Protein AF-A0AAD3DSD0-F1 (afdb_monomer_lite)

Radius of gyration: 30.16 Å; chains: 1; bounding box: 115×37×69 Å

Sequence (213 aa):
QGQSLYSQSGAYWLDMQGNGNLVMYQTRTGIAIWGLEKYGAFPPAVAGPYNMTMKYDGNFAVMGTSSEVIWVTKLAYLTPGPYKAIVTKDGNLNLVAGNGIAYWSSACTVFPGYTFMPFTDQLQSDLGQKPNLDSALSACNADCRCKAFNSGGWIKTAIDYFVGYYLNTLCNGLYVRDNTPSCPPPPSPMPRPPRPPRPPPGASSRANSSTAT

InterPro domains:
  IPR001480 Bulb-type lectin domain [PS50927] (1-108)
  IPR036426 Bulb-type lectin domain superfamily [G3DSA:2.90.10.10] (1-44)
  IPR036426 Bulb-type lectin domain superfamily [G3DSA:2.90.10.10] (45-126)
  IPR036426 Bulb-type lectin domain superfamily [SSF51110] (2-106)

Secondary structure (DSSP, 8-state):
---EEE-TTSSEEEEE-TTS-EEEEETTT--EEEESGGGT---TT--S--EEEE-TTS-EEEE-TTS-EEEE---TTSS-S--EEEE-TTS-EEEE-TTS-EEEESPPP--TTEEEEETEEE-S-EEEE-SSHHHHHHHHHH-TT--EEETT-EEES--SSEEE---SSTT-EEEEESS-PPPPPPPPPPPPPPPPPPPPPPP----------

Structure (mmCIF, N/CA/C/O backbone):
data_AF-A0AAD3DSD0-F1
#
_entry.id   AF-A0AAD3DSD0-F1
#
loop_
_atom_site.group_PDB
_atom_site.id
_atom_site.type_symbol
_atom_site.label_atom_id
_atom_site.label_alt_id
_atom_site.label_comp_id
_atom_site.label_asym_id
_atom_site.label_entity_id
_atom_site.label_seq_id
_atom_site.pdbx_PDB_ins_code
_atom_site.Cartn_x
_atom_site.Cartn_y
_atom_site.Cartn_z
_atom_site.occupancy
_atom_site.B_iso_or_equiv
_atom_site.auth_seq_id
_atom_site.auth_comp_id
_atom_site.auth_asym_id
_atom_site.auth_atom_id
_atom_site.pdbx_PDB_model_num
ATOM 1 N N . GLN A 1 1 ? -9.184 -5.331 21.742 1.00 56.91 1 GLN A N 1
ATOM 2 C CA . GLN A 1 1 ? -8.774 -6.613 21.133 1.00 56.91 1 GLN A CA 1
ATOM 3 C C . GLN A 1 1 ? -10.010 -7.346 20.638 1.00 56.91 1 GLN A C 1
ATOM 5 O O . GLN A 1 1 ? -11.051 -7.208 21.272 1.00 56.91 1 GLN A O 1
ATOM 10 N N . GLY A 1 2 ? -9.924 -8.038 19.499 1.00 66.38 2 GLY A N 1
ATOM 11 C CA . GLY A 1 2 ? -11.100 -8.641 18.849 1.00 66.38 2 GLY A CA 1
ATOM 12 C C . GLY A 1 2 ? -12.018 -7.622 18.164 1.00 66.38 2 GLY A C 1
ATOM 13 O O . GLY A 1 2 ? -13.193 -7.895 17.937 1.00 66.38 2 GLY A O 1
ATOM 14 N N . GLN A 1 3 ? -11.498 -6.424 17.878 1.00 82.81 3 GLN A N 1
ATOM 15 C CA . GLN A 1 3 ? -12.166 -5.485 16.985 1.00 82.81 3 GLN A CA 1
ATOM 16 C C . GLN A 1 3 ? -11.791 -5.868 15.562 1.00 82.81 3 GLN A C 1
ATOM 18 O O . GLN A 1 3 ? -10.601 -5.931 15.247 1.00 82.81 3 GLN A O 1
ATOM 23 N N . SER A 1 4 ? -12.796 -6.053 14.715 1.00 92.00 4 SER A N 1
ATOM 24 C CA . SER A 1 4 ? -12.573 -6.295 13.298 1.00 92.00 4 SER A CA 1
ATOM 25 C C . SER A 1 4 ? -13.490 -5.416 12.456 1.00 92.00 4 SER A C 1
ATOM 27 O O . SER A 1 4 ? -14.638 -5.157 12.821 1.00 92.00 4 SER A O 1
ATOM 29 N N . LEU A 1 5 ? -12.979 -4.954 11.321 1.00 94.69 5 LEU A N 1
ATOM 30 C CA . LEU A 1 5 ? -13.749 -4.246 10.305 1.00 94.69 5 LEU A CA 1
ATOM 31 C C . LEU A 1 5 ? -13.813 -5.118 9.061 1.00 94.69 5 LEU A C 1
ATOM 33 O O . LEU A 1 5 ? -12.780 -5.528 8.543 1.00 94.69 5 LEU A O 1
ATOM 37 N N . TYR A 1 6 ? -15.013 -5.385 8.565 1.00 95.44 6 TYR A N 1
ATOM 38 C CA . TYR A 1 6 ? -15.205 -6.210 7.378 1.00 95.44 6 TYR A CA 1
ATOM 39 C C . TYR A 1 6 ? -15.420 -5.337 6.148 1.00 95.44 6 TYR A C 1
ATOM 41 O O . TYR A 1 6 ? -16.074 -4.294 6.200 1.00 95.44 6 TYR A O 1
ATOM 49 N N . SER A 1 7 ? -14.881 -5.792 5.021 1.00 95.38 7 SER A N 1
ATOM 50 C CA . SER A 1 7 ? -15.266 -5.268 3.713 1.00 95.38 7 SER A CA 1
ATOM 51 C C . SER A 1 7 ? -16.757 -5.488 3.463 1.00 95.38 7 SER A C 1
ATOM 53 O O . SER A 1 7 ? -17.337 -6.465 3.934 1.00 95.38 7 SER A O 1
ATOM 55 N N . GLN A 1 8 ? -17.379 -4.620 2.660 1.00 90.62 8 GLN A N 1
ATOM 56 C CA . GLN A 1 8 ? -18.789 -4.785 2.272 1.00 90.62 8 GLN A CA 1
ATOM 57 C C . GLN A 1 8 ? -19.061 -6.127 1.578 1.00 90.62 8 GLN A C 1
ATOM 59 O O . GLN A 1 8 ? -20.140 -6.690 1.726 1.00 90.62 8 GLN A O 1
ATOM 64 N N . SER A 1 9 ? -18.083 -6.648 0.831 1.00 91.19 9 SER A N 1
ATOM 65 C CA . SER A 1 9 ? -18.172 -7.957 0.179 1.00 91.19 9 SER A CA 1
ATOM 66 C C . SER A 1 9 ? -17.969 -9.133 1.139 1.00 91.19 9 SER A C 1
ATOM 68 O O . SER A 1 9 ? -18.153 -10.278 0.736 1.00 91.19 9 SER A O 1
ATOM 70 N N . GLY A 1 10 ? -17.515 -8.881 2.372 1.00 93.38 10 GLY A N 1
ATOM 71 C CA . GLY A 1 10 ? -17.081 -9.907 3.319 1.00 93.38 10 GLY A CA 1
ATOM 72 C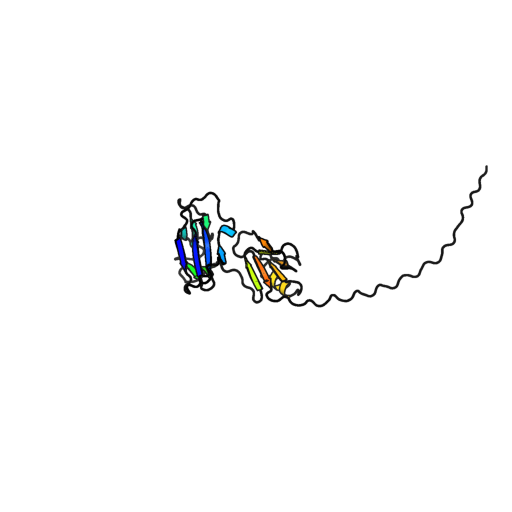 C . GLY A 1 10 ? -15.804 -10.646 2.902 1.00 93.38 10 GLY A C 1
ATOM 73 O O . GLY A 1 10 ? -15.372 -11.549 3.612 1.00 93.38 10 GLY A O 1
ATOM 74 N N . ALA A 1 11 ? -15.178 -10.284 1.776 1.00 92.50 11 ALA A N 1
ATOM 75 C CA . ALA A 1 11 ? -14.009 -10.973 1.222 1.00 92.50 11 ALA A CA 1
ATOM 76 C C . ALA A 1 11 ? -12.700 -10.661 1.963 1.00 92.50 11 ALA A C 1
ATOM 78 O O . ALA A 1 11 ? -11.727 -11.401 1.821 1.00 92.50 11 ALA A O 1
ATOM 79 N N . TYR A 1 12 ? -12.698 -9.583 2.746 1.00 95.12 12 TYR A N 1
ATOM 80 C CA . TYR A 1 12 ? -11.579 -9.127 3.562 1.00 95.12 12 TYR A CA 1
ATOM 81 C C . TYR A 1 12 ? -12.055 -8.635 4.922 1.00 95.12 12 TYR A C 1
ATOM 83 O O . TYR A 1 12 ? -13.157 -8.076 5.024 1.00 95.12 12 TYR A O 1
ATOM 91 N N . TRP A 1 13 ? -11.194 -8.767 5.928 1.00 95.31 13 TRP A N 1
ATOM 92 C CA . TRP A 1 13 ? -11.374 -8.124 7.223 1.00 95.31 13 TRP A CA 1
ATOM 93 C C . TRP A 1 13 ? -10.052 -7.566 7.753 1.00 95.31 13 TRP A C 1
ATOM 95 O O . TRP A 1 13 ? -8.986 -8.145 7.552 1.00 95.31 13 TRP A O 1
ATOM 105 N N . LEU A 1 14 ? -10.140 -6.433 8.438 1.00 94.50 14 LEU A N 1
ATOM 106 C CA . LEU A 1 14 ? -9.058 -5.832 9.201 1.00 94.50 14 LEU A CA 1
ATOM 107 C C . LEU A 1 14 ? -9.230 -6.228 10.663 1.00 94.50 14 LEU A C 1
ATOM 109 O O . LEU A 1 14 ? -10.317 -6.042 11.200 1.00 94.50 14 LEU A O 1
ATOM 113 N N . ASP A 1 15 ? -8.187 -6.741 11.303 1.00 93.25 15 ASP A N 1
ATOM 114 C CA . ASP A 1 15 ? -8.220 -7.233 12.676 1.00 93.25 15 ASP A CA 1
ATOM 115 C C . ASP A 1 15 ? -7.185 -6.549 13.565 1.00 93.25 15 ASP A C 1
ATOM 117 O O . ASP A 1 15 ? -6.020 -6.404 13.192 1.00 93.25 15 ASP A O 1
ATOM 121 N N . MET A 1 16 ? -7.624 -6.153 14.760 1.00 91.25 16 MET A N 1
ATOM 122 C CA . MET A 1 16 ? -6.753 -5.685 15.832 1.00 91.25 16 MET A CA 1
ATOM 123 C C . MET A 1 16 ? -6.353 -6.876 16.709 1.00 91.25 16 MET A C 1
ATOM 125 O O . MET A 1 16 ? -7.064 -7.222 17.665 1.00 91.25 16 MET A O 1
ATOM 129 N N . GLN A 1 17 ? -5.205 -7.475 16.392 1.00 87.69 17 GLN A N 1
ATOM 130 C CA . GLN A 1 17 ? -4.712 -8.675 17.056 1.00 87.69 17 GLN A CA 1
ATOM 131 C C . GLN A 1 17 ? -4.330 -8.428 18.519 1.00 87.69 17 GLN A C 1
ATOM 133 O O . GLN A 1 17 ? -4.017 -7.314 18.947 1.00 87.69 17 GLN A O 1
ATOM 138 N N . GLY A 1 18 ? -4.318 -9.509 19.304 1.00 82.75 18 GLY A N 1
ATOM 139 C CA . GLY A 1 18 ? -3.986 -9.475 20.731 1.00 82.75 18 GLY A CA 1
ATOM 140 C C . GLY A 1 18 ? -2.538 -9.084 21.042 1.00 82.75 18 GLY A C 1
ATOM 141 O O . GLY A 1 18 ? -2.271 -8.628 22.147 1.00 82.75 18 GLY A O 1
ATOM 142 N N . ASN A 1 19 ? -1.622 -9.212 20.078 1.00 79.06 19 ASN A N 1
ATOM 143 C CA . ASN A 1 19 ? -0.226 -8.776 20.200 1.00 79.06 19 ASN A CA 1
ATOM 144 C C . ASN A 1 19 ? -0.012 -7.306 19.785 1.00 79.06 19 ASN A C 1
ATOM 146 O O . ASN A 1 19 ? 1.102 -6.809 19.893 1.00 79.06 19 ASN A O 1
ATOM 150 N N . GLY A 1 20 ? -1.065 -6.620 19.327 1.00 80.00 20 GLY A N 1
ATOM 151 C CA . GLY A 1 20 ? -1.017 -5.226 18.893 1.00 80.00 20 GLY A CA 1
ATOM 152 C C . GLY A 1 20 ? -0.882 -5.061 17.387 1.00 80.00 20 GLY A C 1
ATOM 153 O O . GLY A 1 20 ? -1.126 -3.980 16.857 1.00 80.00 20 GLY A O 1
ATOM 154 N N . ASN A 1 21 ? -0.599 -6.121 16.646 1.00 83.31 21 ASN A N 1
ATOM 155 C CA . ASN A 1 21 ? -0.537 -6.016 15.204 1.00 83.31 21 ASN A CA 1
ATOM 156 C C . ASN A 1 21 ? -1.937 -5.742 14.616 1.00 83.31 21 ASN A C 1
ATOM 158 O O . ASN A 1 21 ? -2.915 -6.415 14.939 1.00 83.31 21 ASN A O 1
ATOM 162 N N . LEU A 1 22 ? -2.047 -4.727 13.761 1.00 87.25 22 LEU A N 1
ATOM 163 C CA . LEU A 1 22 ? -3.255 -4.465 12.983 1.00 87.25 22 LEU A CA 1
ATOM 164 C C . LEU A 1 22 ? -3.058 -5.099 11.610 1.00 87.25 22 LEU A C 1
ATOM 166 O O . LEU A 1 22 ? -2.151 -4.684 10.893 1.00 87.25 22 LEU A O 1
ATOM 170 N N . VAL A 1 23 ? -3.879 -6.083 11.248 1.00 87.69 23 VAL A N 1
ATOM 171 C CA . VAL A 1 23 ? -3.633 -6.961 10.093 1.00 87.69 23 VAL A CA 1
ATOM 172 C C . VAL A 1 23 ? -4.867 -7.049 9.202 1.00 87.69 23 VAL A C 1
ATOM 174 O O . VAL A 1 23 ? -5.980 -7.194 9.692 1.00 87.69 23 VAL A O 1
ATOM 177 N N . MET A 1 24 ? -4.678 -6.981 7.887 1.00 90.25 24 MET A N 1
ATOM 178 C CA . MET A 1 24 ? -5.706 -7.276 6.892 1.00 90.25 24 MET A CA 1
ATOM 179 C C . MET A 1 24 ? -5.591 -8.729 6.450 1.00 90.25 24 MET A C 1
ATOM 181 O O . MET A 1 24 ? -4.511 -9.189 6.071 1.00 90.25 24 MET A O 1
ATOM 185 N N . TYR A 1 25 ? -6.724 -9.409 6.406 1.00 90.06 25 TYR A N 1
ATOM 186 C CA . TYR A 1 25 ? -6.844 -10.796 5.997 1.00 90.06 25 TYR A CA 1
ATOM 187 C C . TYR A 1 25 ? -7.770 -10.948 4.801 1.00 90.06 25 TYR A C 1
ATOM 189 O O . TYR A 1 25 ? -8.773 -10.243 4.679 1.00 90.06 25 TYR A O 1
ATOM 197 N N . GLN A 1 26 ? -7.461 -11.917 3.940 1.00 89.81 26 GLN A N 1
ATOM 198 C CA . GLN A 1 26 ? -8.408 -12.421 2.953 1.00 89.81 26 GLN A CA 1
ATOM 199 C C . GLN A 1 26 ? -9.298 -13.494 3.587 1.00 89.81 26 GLN A C 1
ATOM 201 O O . GLN A 1 26 ? -8.806 -14.519 4.061 1.00 89.81 26 GLN A O 1
ATOM 206 N N . THR A 1 27 ? -10.618 -13.309 3.519 1.00 92.38 27 THR A N 1
ATOM 207 C CA . THR A 1 27 ? -11.552 -14.117 4.305 1.00 92.38 27 THR A CA 1
ATOM 208 C C . THR A 1 27 ? -11.550 -15.590 3.944 1.00 92.38 27 THR A C 1
ATOM 210 O O . THR A 1 27 ? -11.598 -16.455 4.811 1.00 92.38 27 THR A O 1
ATOM 213 N N . ARG A 1 28 ? -11.468 -15.881 2.644 1.00 89.19 28 ARG A N 1
ATOM 214 C CA . ARG A 1 28 ? -11.539 -17.250 2.124 1.00 89.19 28 ARG A CA 1
ATOM 215 C C . ARG A 1 28 ? -10.359 -18.117 2.567 1.00 89.19 28 ARG A C 1
ATOM 217 O O . ARG A 1 28 ? -10.531 -19.315 2.743 1.00 89.19 28 ARG A O 1
ATOM 224 N N . THR A 1 29 ? -9.171 -17.530 2.663 1.00 84.50 29 THR A N 1
ATOM 225 C CA . THR A 1 29 ? -7.913 -18.264 2.864 1.00 84.50 29 THR A CA 1
ATOM 226 C C . THR A 1 29 ? -7.336 -18.074 4.262 1.00 84.50 29 THR A C 1
ATOM 228 O O . THR A 1 29 ? -6.497 -18.867 4.675 1.00 84.50 29 THR A O 1
ATOM 231 N N . GLY A 1 30 ? -7.749 -17.028 4.986 1.00 85.69 30 GLY A N 1
ATOM 232 C CA . GLY A 1 30 ? -7.144 -16.637 6.260 1.00 85.69 30 GLY A CA 1
ATOM 233 C C . GLY A 1 30 ? -5.723 -16.085 6.115 1.00 85.69 30 GLY A C 1
ATOM 234 O O . GLY A 1 30 ? -5.020 -15.929 7.110 1.00 85.69 30 GLY A O 1
ATOM 235 N N . ILE A 1 31 ? -5.280 -15.791 4.889 1.00 81.44 31 ILE A N 1
ATOM 236 C CA . ILE A 1 31 ? -3.938 -15.269 4.622 1.00 81.44 31 ILE A CA 1
ATOM 237 C C . ILE A 1 31 ? -3.893 -13.778 4.964 1.00 81.44 31 ILE A C 1
ATOM 239 O O . ILE A 1 31 ? -4.746 -13.006 4.518 1.00 81.44 31 ILE A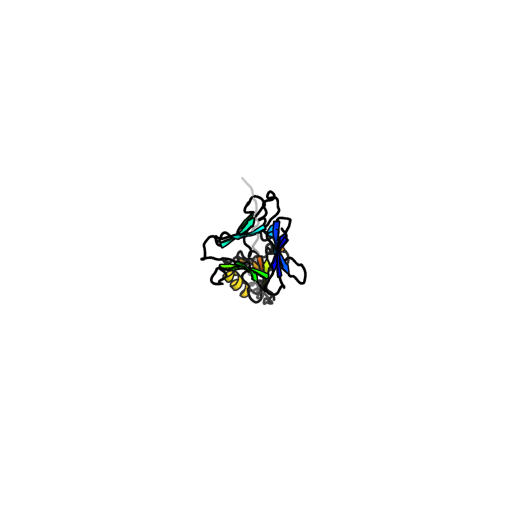 O 1
ATOM 243 N N . ALA A 1 32 ? -2.876 -13.380 5.733 1.00 82.50 32 ALA A N 1
ATOM 244 C CA . ALA A 1 32 ? -2.555 -11.979 5.981 1.00 82.50 32 ALA A CA 1
ATOM 245 C C . ALA A 1 32 ? -1.986 -11.343 4.705 1.00 82.50 32 ALA A C 1
ATOM 247 O O . ALA A 1 32 ? -0.976 -11.807 4.176 1.00 82.50 32 ALA A O 1
ATOM 248 N N . ILE A 1 33 ? -2.619 -10.274 4.226 1.00 79.06 33 ILE A N 1
ATOM 249 C CA . ILE A 1 33 ? -2.205 -9.555 3.009 1.00 79.06 33 ILE A CA 1
ATOM 250 C C . ILE A 1 33 ? -1.526 -8.216 3.319 1.00 79.06 33 ILE A C 1
ATOM 252 O O . ILE A 1 33 ? -0.845 -7.651 2.468 1.00 79.06 33 ILE A O 1
ATOM 256 N N . TRP A 1 34 ? -1.691 -7.715 4.546 1.00 79.69 34 TRP A N 1
ATOM 257 C CA . TRP A 1 34 ? -1.132 -6.451 5.024 1.00 79.69 34 TRP A CA 1
ATOM 258 C C . TRP A 1 34 ? -1.100 -6.442 6.561 1.00 79.69 34 TRP A C 1
ATOM 260 O O . TRP A 1 34 ? -2.004 -7.006 7.165 1.00 79.69 34 TRP A O 1
ATOM 270 N N . GLY A 1 35 ? -0.126 -5.803 7.224 1.00 79.62 35 GLY A N 1
ATOM 271 C CA . GLY A 1 35 ? -0.187 -5.624 8.685 1.00 79.62 35 GLY A CA 1
ATOM 272 C C . GLY A 1 35 ? 0.905 -4.743 9.298 1.00 79.62 35 GLY A C 1
ATOM 273 O O . GLY A 1 35 ? 1.954 -4.567 8.681 1.00 79.62 35 GLY A O 1
ATOM 274 N N . LEU A 1 36 ? 0.653 -4.188 10.494 1.00 74.94 36 LEU A N 1
ATOM 275 C CA . LEU A 1 36 ? 1.486 -3.158 11.134 1.00 74.94 36 LEU A CA 1
ATOM 276 C C . LEU A 1 36 ? 2.849 -3.628 11.678 1.00 74.94 36 LEU A C 1
ATOM 278 O O . LEU A 1 36 ? 3.830 -2.887 11.636 1.00 74.94 36 LEU A O 1
ATOM 282 N N . GLU A 1 37 ? 2.932 -4.845 12.204 1.00 70.50 37 GLU A N 1
ATOM 283 C CA . GLU A 1 37 ? 4.151 -5.394 12.828 1.00 70.50 37 GLU A CA 1
ATOM 284 C C . GLU A 1 37 ? 5.326 -5.465 11.845 1.00 70.50 37 GLU A C 1
ATOM 286 O O . GLU A 1 37 ? 6.477 -5.230 12.213 1.00 70.50 37 GLU A O 1
ATOM 291 N N . LYS A 1 38 ? 5.030 -5.663 10.555 1.00 54.56 38 LYS A N 1
ATOM 292 C CA . LYS A 1 38 ? 6.034 -5.680 9.485 1.00 54.56 38 LYS A CA 1
ATOM 293 C C . LYS A 1 38 ? 6.721 -4.315 9.271 1.00 54.56 38 LYS A C 1
ATOM 295 O O . LYS A 1 38 ? 7.764 -4.275 8.626 1.00 54.56 38 LYS A O 1
ATOM 300 N N . TYR A 1 39 ? 6.197 -3.217 9.834 1.00 53.03 39 TYR A N 1
ATOM 301 C CA . TYR A 1 39 ? 6.787 -1.870 9.740 1.00 53.03 39 TYR A CA 1
ATOM 302 C C . TYR A 1 39 ? 7.756 -1.515 10.874 1.00 53.03 39 TYR A C 1
ATOM 304 O O . TYR A 1 39 ? 8.185 -0.366 10.942 1.00 53.03 39 TYR A O 1
ATOM 312 N N . GLY A 1 40 ? 8.031 -2.416 11.828 1.00 52.53 40 GLY A N 1
ATOM 313 C CA . GLY A 1 40 ? 8.768 -2.037 13.046 1.00 52.53 40 GLY A CA 1
ATOM 314 C C . GLY A 1 40 ? 8.066 -0.931 13.852 1.00 52.53 40 GLY A C 1
ATOM 315 O O . GLY A 1 40 ? 8.660 -0.324 14.737 1.00 52.53 40 GLY A O 1
ATOM 316 N N . ALA A 1 41 ? 6.788 -0.670 13.547 1.00 52.88 41 ALA A N 1
ATOM 317 C CA . ALA A 1 41 ? 5.949 0.343 14.179 1.00 52.88 41 ALA A CA 1
ATOM 318 C C . ALA A 1 41 ? 5.404 -0.119 15.537 1.00 52.88 41 ALA A C 1
ATOM 320 O O . ALA A 1 41 ? 4.542 0.542 16.108 1.00 52.88 41 ALA A O 1
ATOM 321 N N . PHE A 1 42 ? 5.895 -1.254 16.036 1.00 57.56 42 PHE A N 1
ATOM 322 C CA . PHE A 1 42 ? 5.603 -1.754 17.364 1.00 57.56 42 PHE A CA 1
ATOM 323 C C . PHE A 1 42 ? 6.719 -1.343 18.319 1.00 57.56 42 PHE A C 1
ATOM 325 O O . PHE A 1 42 ? 7.813 -1.907 18.251 1.00 57.56 42 PHE A O 1
ATOM 332 N N . PRO A 1 43 ? 6.477 -0.388 19.234 1.00 52.81 43 PRO A N 1
ATOM 333 C CA . PRO A 1 43 ? 7.334 -0.238 20.390 1.00 52.81 43 PRO A CA 1
ATOM 334 C C . PRO A 1 43 ? 7.231 -1.541 21.198 1.00 52.81 43 PRO A C 1
ATOM 336 O O . PRO A 1 43 ? 6.119 -1.917 21.576 1.00 52.81 43 PRO A O 1
ATOM 339 N N . PRO A 1 44 ? 8.344 -2.220 21.519 1.00 55.41 44 PRO A N 1
ATOM 340 C CA . PRO A 1 44 ? 8.321 -3.467 22.291 1.00 55.41 44 PRO A CA 1
ATOM 341 C C . PRO A 1 44 ? 7.781 -3.309 23.729 1.00 55.41 44 PRO A C 1
ATOM 343 O O . PRO A 1 44 ? 7.712 -4.290 24.462 1.00 55.41 44 PRO A O 1
ATOM 346 N N . ALA A 1 45 ? 7.417 -2.092 24.149 1.00 59.84 45 ALA A N 1
ATOM 347 C CA . ALA A 1 45 ? 7.108 -1.740 25.532 1.00 59.84 45 ALA A CA 1
ATOM 348 C C . ALA A 1 45 ? 5.626 -1.437 25.825 1.00 59.84 45 ALA A C 1
ATOM 350 O O . ALA A 1 45 ? 5.283 -1.267 26.992 1.00 59.84 45 ALA A O 1
ATOM 351 N N . VAL A 1 46 ? 4.745 -1.345 24.821 1.00 68.44 46 VAL A N 1
ATOM 352 C CA . VAL A 1 46 ? 3.329 -1.016 25.079 1.00 68.44 46 VAL A CA 1
ATOM 353 C C . VAL A 1 46 ? 2.547 -2.300 25.313 1.00 68.44 46 VAL A C 1
ATOM 355 O O . VAL A 1 46 ? 2.484 -3.139 24.425 1.00 68.44 46 VAL A O 1
ATOM 358 N N . ALA A 1 47 ? 1.951 -2.457 26.495 1.00 71.81 47 ALA A N 1
ATOM 359 C CA . ALA A 1 47 ? 1.125 -3.614 26.826 1.00 71.81 47 ALA A CA 1
ATOM 360 C C . ALA A 1 47 ? -0.335 -3.421 26.367 1.00 71.81 47 ALA A C 1
ATOM 362 O O . ALA A 1 47 ? -0.929 -2.351 26.535 1.00 71.81 47 ALA A O 1
ATOM 363 N N . GLY A 1 48 ? -0.928 -4.483 25.812 1.00 74.69 48 GLY A N 1
ATOM 364 C CA . GLY A 1 48 ? -2.351 -4.532 25.462 1.00 74.69 48 GLY A CA 1
ATOM 365 C C . GLY A 1 48 ? -3.283 -4.581 26.688 1.00 74.69 48 GLY A C 1
ATOM 366 O O . GLY A 1 48 ? -2.805 -4.613 27.823 1.00 74.69 48 GLY A O 1
ATOM 367 N N . PRO A 1 49 ? -4.620 -4.616 26.492 1.00 81.44 49 PRO A N 1
ATOM 368 C CA . PRO A 1 49 ? -5.343 -4.731 25.223 1.00 81.44 49 PRO A CA 1
ATOM 369 C C . PRO A 1 49 ? -5.191 -3.537 24.277 1.00 81.44 49 PRO A C 1
ATOM 371 O O . PRO A 1 49 ? -5.250 -2.379 24.680 1.00 81.44 49 PRO A O 1
ATOM 374 N N . TYR A 1 50 ? -5.096 -3.851 22.988 1.00 86.94 50 TYR A N 1
ATOM 375 C CA . TYR A 1 50 ? -4.995 -2.873 21.907 1.00 86.94 50 TYR A CA 1
ATOM 376 C C . TYR A 1 50 ? -6.356 -2.589 21.275 1.00 86.94 50 TYR A C 1
ATOM 378 O O . TYR A 1 50 ? -7.228 -3.472 21.224 1.00 86.94 50 TYR A O 1
ATOM 386 N N . ASN A 1 51 ? -6.541 -1.371 20.775 1.00 88.50 51 ASN A N 1
ATOM 387 C CA . ASN A 1 51 ? -7.724 -0.983 20.013 1.00 88.50 51 ASN A CA 1
ATOM 388 C C . ASN A 1 51 ? -7.352 -0.163 18.772 1.00 88.50 51 ASN A C 1
ATOM 390 O O . ASN A 1 51 ? -6.314 0.496 18.736 1.00 88.50 51 ASN A O 1
ATOM 394 N N . MET A 1 52 ? -8.227 -0.210 17.769 1.00 90.69 52 MET A N 1
ATOM 395 C CA . MET A 1 52 ? -8.170 0.668 16.605 1.00 90.69 52 MET A CA 1
ATOM 396 C C . MET A 1 52 ? -9.287 1.710 16.703 1.00 90.69 52 MET A C 1
ATOM 398 O O . MET A 1 52 ? -10.432 1.374 17.006 1.00 90.69 52 MET A O 1
ATOM 402 N N . THR A 1 53 ? -8.964 2.976 16.449 1.00 91.62 53 THR A N 1
ATOM 403 C CA . THR A 1 53 ? -9.906 4.087 16.614 1.00 91.62 53 THR A CA 1
ATOM 404 C C . THR A 1 53 ? -9.794 5.080 15.466 1.00 91.62 53 THR A C 1
ATOM 406 O O . THR A 1 53 ? -8.716 5.595 15.168 1.00 91.62 53 THR A O 1
ATOM 409 N N . MET A 1 54 ? -10.939 5.406 14.862 1.00 93.38 54 MET A N 1
ATOM 410 C CA . MET A 1 54 ? -11.075 6.593 14.023 1.00 93.38 54 MET A CA 1
ATOM 411 C C . MET A 1 54 ? -11.351 7.801 14.920 1.00 93.38 54 MET A C 1
ATOM 413 O O . MET A 1 54 ? -12.389 7.867 15.576 1.00 93.38 54 MET A O 1
ATOM 417 N N . LYS A 1 55 ? -10.408 8.738 14.987 1.00 92.62 55 LYS A N 1
ATOM 418 C CA . LYS A 1 55 ? -10.471 9.906 15.869 1.00 92.62 55 LYS A CA 1
ATOM 419 C C . LYS A 1 55 ? -11.269 11.053 15.238 1.00 92.62 55 LYS A C 1
ATOM 421 O O . LYS A 1 55 ? -11.385 11.167 14.017 1.00 92.62 55 LYS A O 1
ATOM 426 N N . TYR A 1 56 ? -11.767 11.953 16.090 1.00 92.31 56 TYR A N 1
ATOM 427 C CA . TYR A 1 56 ? -12.524 13.153 15.695 1.00 92.31 56 TYR A CA 1
ATOM 428 C C . TYR A 1 56 ? -11.699 14.181 14.906 1.00 92.31 56 TYR A C 1
ATOM 430 O O . TYR A 1 56 ? -12.264 15.106 14.334 1.00 92.31 56 TYR A O 1
ATOM 438 N N . ASP A 1 57 ? -10.374 14.054 14.914 1.00 91.50 57 ASP A N 1
ATOM 439 C CA . ASP A 1 57 ? -9.443 14.919 14.194 1.00 91.50 57 ASP A CA 1
ATOM 440 C C . ASP A 1 57 ? -9.120 14.374 12.792 1.00 91.50 57 ASP A C 1
ATOM 442 O O . ASP A 1 57 ? -8.332 14.978 12.077 1.00 91.50 57 ASP A O 1
ATOM 446 N N . GLY A 1 58 ? -9.702 13.242 12.379 1.00 90.69 58 GLY A N 1
ATOM 447 C CA . GLY A 1 58 ? -9.434 12.626 11.076 1.00 90.69 58 GLY A CA 1
ATOM 448 C C . GLY A 1 58 ? -8.213 11.705 11.058 1.00 90.69 58 GLY A C 1
ATOM 449 O O . GLY A 1 58 ? -7.878 11.151 10.009 1.00 90.69 58 GLY A O 1
ATOM 450 N N . ASN A 1 59 ? -7.566 11.477 12.202 1.00 91.50 59 ASN A N 1
ATOM 451 C CA . ASN A 1 59 ? -6.562 10.431 12.330 1.00 91.50 59 ASN A CA 1
ATOM 452 C C . ASN A 1 59 ? -7.201 9.062 12.565 1.00 91.50 59 ASN A C 1
ATOM 454 O O . ASN A 1 59 ? -8.154 8.926 13.329 1.00 91.50 59 ASN A O 1
ATOM 458 N N . PHE A 1 60 ? -6.600 8.026 11.990 1.00 92.31 60 PHE A N 1
ATOM 459 C CA . PHE A 1 60 ? -6.835 6.649 12.405 1.00 92.31 60 PHE A CA 1
ATOM 460 C C . PHE A 1 60 ? -5.649 6.200 13.251 1.00 92.31 60 PHE A C 1
ATOM 462 O O . PHE A 1 60 ? -4.500 6.413 12.853 1.00 92.31 60 PHE A O 1
ATOM 469 N N . ALA A 1 61 ? -5.923 5.649 14.429 1.00 89.94 61 ALA A N 1
ATOM 470 C CA . ALA A 1 61 ? -4.908 5.328 15.420 1.00 89.94 61 ALA A CA 1
ATOM 471 C C . ALA A 1 61 ? -5.057 3.902 15.948 1.00 89.94 61 ALA A C 1
ATOM 473 O O . ALA A 1 61 ? -6.170 3.407 16.128 1.00 89.94 61 ALA A O 1
ATOM 474 N N . VAL A 1 62 ? -3.917 3.284 16.242 1.00 89.00 62 VAL A N 1
ATOM 475 C CA . VAL A 1 62 ? -3.821 2.095 17.089 1.00 89.00 62 VAL A CA 1
ATOM 476 C C . VAL A 1 62 ? -3.335 2.548 18.456 1.00 89.00 62 VAL A C 1
ATOM 478 O O . VAL A 1 62 ? -2.329 3.254 18.555 1.00 89.00 62 VAL A O 1
ATOM 481 N N . MET A 1 63 ? -4.070 2.165 19.496 1.00 87.12 63 MET A N 1
ATOM 482 C CA . MET A 1 63 ? -3.867 2.642 20.860 1.00 87.12 63 MET A CA 1
ATOM 483 C C . MET A 1 63 ? -3.641 1.480 21.830 1.00 87.12 63 MET A C 1
ATOM 485 O O . MET A 1 63 ? -4.234 0.408 21.673 1.00 87.12 63 MET A O 1
ATOM 489 N N . GLY A 1 64 ? -2.814 1.723 22.847 1.00 84.69 64 GLY A N 1
ATOM 490 C CA . GLY A 1 64 ? -2.657 0.867 24.025 1.00 84.69 64 GLY A CA 1
ATOM 491 C C . GLY A 1 64 ? -3.670 1.180 25.134 1.00 84.69 64 GLY A C 1
ATOM 492 O O . GLY A 1 64 ? -4.566 2.014 24.981 1.00 84.69 64 GLY A O 1
ATOM 493 N N . THR A 1 65 ? -3.505 0.523 26.280 1.00 79.19 65 THR A N 1
ATOM 494 C CA . THR A 1 65 ? -4.414 0.598 27.443 1.00 79.19 65 THR A CA 1
ATOM 495 C C . THR A 1 65 ? -4.518 1.977 28.081 1.00 79.19 65 THR A C 1
ATOM 497 O O . THR A 1 65 ? -5.608 2.387 28.476 1.00 79.19 65 THR A O 1
ATOM 500 N N . SER A 1 66 ? -3.415 2.719 28.136 1.00 77.88 66 SER A N 1
ATOM 501 C CA . SER A 1 66 ? -3.335 4.033 28.789 1.00 77.88 66 SER A CA 1
ATOM 502 C C . SER A 1 66 ? -3.580 5.202 27.829 1.00 77.88 66 SER A C 1
ATOM 504 O O . SER A 1 66 ? -3.092 6.305 28.052 1.00 77.88 66 SER A O 1
ATOM 506 N N . SER A 1 67 ? -4.320 4.978 26.734 1.00 77.19 67 SER A N 1
ATOM 507 C CA . SER A 1 67 ? -4.469 5.950 25.633 1.00 77.19 67 SER A CA 1
ATOM 508 C C . SER A 1 67 ? -3.140 6.349 24.977 1.00 77.19 67 SER A C 1
ATOM 510 O O . SER A 1 67 ? -3.017 7.416 24.375 1.00 77.19 67 SER A O 1
ATOM 512 N N . GLU A 1 68 ? -2.146 5.470 25.055 1.00 83.88 68 GLU A N 1
ATOM 513 C CA . GLU A 1 68 ? -0.872 5.624 24.362 1.00 83.88 68 GLU A CA 1
ATOM 514 C C . GLU A 1 68 ? -1.076 5.378 22.867 1.00 83.88 68 GLU A C 1
ATOM 516 O O . GLU A 1 68 ? -1.644 4.360 22.468 1.00 83.88 68 GLU A O 1
ATOM 521 N N . VAL A 1 69 ? -0.614 6.311 22.033 1.00 82.94 69 VAL A N 1
ATOM 522 C CA . VAL A 1 69 ? -0.652 6.168 20.575 1.00 82.94 69 VAL A CA 1
ATOM 523 C C . VAL A 1 69 ? 0.510 5.279 20.149 1.00 82.94 69 VAL A C 1
ATOM 525 O O . VAL A 1 69 ? 1.664 5.696 20.205 1.00 82.94 69 VAL A O 1
ATOM 528 N N . ILE A 1 70 ? 0.201 4.070 19.692 1.00 81.19 70 ILE A N 1
ATOM 529 C CA . ILE A 1 70 ? 1.192 3.128 19.156 1.00 81.19 70 ILE A CA 1
ATOM 530 C C . ILE A 1 70 ? 1.506 3.495 17.709 1.00 81.19 70 ILE A C 1
ATOM 532 O O . ILE A 1 70 ? 2.662 3.586 17.305 1.00 81.19 70 ILE A O 1
ATOM 536 N N . TRP A 1 71 ? 0.458 3.755 16.930 1.00 84.38 71 TRP A N 1
ATOM 537 C CA . TRP A 1 71 ? 0.570 4.174 15.541 1.00 84.38 71 TRP A CA 1
ATOM 538 C C . TRP A 1 71 ? -0.575 5.115 15.168 1.00 84.38 71 TRP A C 1
ATOM 540 O O . TRP A 1 71 ? -1.676 5.011 15.709 1.00 84.38 71 TRP A O 1
ATOM 550 N N . VAL A 1 72 ? -0.325 6.035 14.233 1.00 85.62 72 VAL A N 1
ATOM 551 C CA . VAL A 1 72 ? -1.321 6.999 13.752 1.00 85.62 72 VAL A CA 1
ATOM 552 C C . VAL A 1 72 ? -1.021 7.451 12.321 1.00 85.62 72 VAL A C 1
ATOM 554 O O . VAL A 1 72 ? 0.144 7.615 11.959 1.00 85.62 72 VAL A O 1
ATOM 557 N N . THR A 1 73 ? -2.058 7.714 11.516 1.00 81.94 73 THR A N 1
ATOM 558 C CA . THR A 1 73 ? -1.908 8.160 10.115 1.00 81.94 73 THR A CA 1
ATOM 559 C C . THR A 1 73 ? -1.318 9.566 9.930 1.00 81.94 73 THR A C 1
ATOM 561 O O . THR A 1 73 ? -0.836 9.862 8.840 1.00 81.94 73 THR A O 1
ATOM 564 N N . LYS A 1 74 ? -1.300 10.418 10.970 1.00 85.69 74 LYS A N 1
ATOM 565 C CA . LYS A 1 74 ? -0.795 11.814 10.946 1.00 85.69 74 LYS A CA 1
ATOM 566 C C . LYS A 1 74 ? -1.483 12.712 9.895 1.00 85.69 74 LYS A C 1
ATOM 568 O O . LYS A 1 74 ? -0.828 13.467 9.186 1.00 85.69 74 LYS A O 1
ATOM 573 N N . LEU A 1 75 ? -2.810 12.654 9.823 1.00 81.06 75 LEU A N 1
ATOM 574 C CA . LEU A 1 75 ? -3.678 13.357 8.865 1.00 81.06 75 LEU A CA 1
ATOM 575 C C . LEU A 1 75 ? -4.643 14.346 9.543 1.00 81.06 75 LEU A C 1
ATOM 577 O O . LEU A 1 75 ? -5.753 14.565 9.054 1.00 81.06 75 LEU A O 1
ATOM 581 N N . ALA A 1 76 ? -4.265 14.894 10.699 1.00 84.69 76 ALA A N 1
ATOM 582 C CA . ALA A 1 76 ? -5.161 15.719 11.505 1.00 84.69 76 ALA A CA 1
ATOM 583 C C . ALA A 1 76 ? -5.737 16.902 10.699 1.00 84.69 76 ALA A C 1
ATOM 585 O O . ALA A 1 76 ? -4.982 17.700 10.146 1.00 84.69 76 ALA A O 1
ATOM 586 N N . TYR A 1 77 ? -7.066 17.019 10.674 1.00 85.38 77 TYR A N 1
ATOM 587 C CA . TYR A 1 77 ? -7.843 18.133 10.118 1.00 85.38 77 TYR A CA 1
ATOM 588 C C . TYR A 1 77 ? -7.624 18.433 8.624 1.00 85.38 77 TYR A C 1
ATOM 590 O O . TYR A 1 77 ? -7.900 19.543 8.176 1.00 85.38 77 TYR A O 1
ATOM 598 N N . LEU A 1 78 ? -7.173 17.454 7.827 1.00 85.06 78 LEU A N 1
ATOM 599 C CA . LEU A 1 78 ? -6.996 17.639 6.376 1.00 85.06 78 LEU A CA 1
ATOM 600 C C . LEU A 1 78 ? -8.311 17.864 5.615 1.00 85.06 78 LEU A C 1
ATOM 602 O O . LEU A 1 78 ? -8.315 18.473 4.549 1.00 85.06 78 LEU A O 1
ATOM 606 N N . THR A 1 79 ? -9.425 17.348 6.132 1.00 86.00 79 THR A N 1
ATOM 607 C CA . THR A 1 79 ? -10.766 17.507 5.552 1.00 86.00 79 THR A CA 1
ATOM 608 C C . THR A 1 79 ? -11.781 17.717 6.674 1.00 86.00 79 THR A C 1
ATOM 610 O O . THR A 1 79 ? -11.484 17.345 7.802 1.00 86.00 79 THR A O 1
ATOM 613 N N . PRO A 1 80 ? -12.968 18.297 6.427 1.00 89.69 80 PRO A N 1
ATOM 614 C CA . PRO A 1 80 ? -14.028 18.337 7.432 1.00 89.69 80 PRO A CA 1
ATOM 615 C C . PRO A 1 80 ? -14.598 16.940 7.725 1.00 89.69 80 PRO A C 1
ATOM 617 O O . PRO A 1 80 ? -14.871 16.158 6.810 1.00 89.69 80 PRO A O 1
ATOM 620 N N . GLY A 1 81 ? -14.823 16.645 9.006 1.00 88.62 81 GLY A N 1
ATOM 621 C CA . GLY A 1 81 ? -15.507 15.427 9.445 1.00 88.62 81 GLY A CA 1
ATOM 622 C C . GLY A 1 81 ? -17.016 15.429 9.139 1.00 88.62 81 GLY A C 1
ATOM 623 O O . GLY A 1 81 ? -17.532 16.380 8.549 1.00 88.62 81 GLY A O 1
ATOM 624 N N . PRO A 1 82 ? -17.759 14.388 9.562 1.00 94.06 82 PRO A N 1
ATOM 625 C CA . PRO A 1 82 ? -17.300 13.207 10.307 1.00 94.06 82 PRO A CA 1
ATOM 626 C C . PRO A 1 82 ? -16.412 12.281 9.466 1.00 94.06 82 PRO A C 1
ATOM 628 O O . PRO A 1 82 ? -16.479 12.311 8.244 1.00 94.06 82 PRO A O 1
ATOM 631 N N . TYR A 1 83 ? -15.614 11.425 10.107 1.00 95.12 83 TYR A N 1
ATOM 632 C CA . TYR A 1 83 ? -14.705 10.511 9.404 1.00 95.12 83 TYR A CA 1
ATOM 633 C C . TYR A 1 83 ? -15.033 9.047 9.663 1.00 95.12 83 TYR A C 1
ATOM 635 O O . TYR A 1 83 ? -15.571 8.692 10.714 1.00 95.12 83 TYR A O 1
ATOM 643 N N . LYS A 1 84 ? -14.680 8.187 8.707 1.00 94.75 84 LYS A N 1
ATOM 644 C CA . LYS A 1 84 ? -14.893 6.741 8.782 1.00 94.75 84 LYS A CA 1
ATOM 645 C C . LYS A 1 84 ? -13.680 5.985 8.261 1.00 94.75 84 LYS A C 1
ATOM 647 O O . LYS A 1 84 ? -13.117 6.348 7.233 1.00 94.75 84 LYS A O 1
ATOM 652 N N . ALA A 1 85 ? -13.342 4.898 8.944 1.00 95.06 85 ALA A N 1
ATOM 653 C CA . ALA A 1 85 ? -12.442 3.868 8.446 1.00 95.06 85 ALA A CA 1
ATOM 654 C C . ALA A 1 85 ? -13.270 2.790 7.729 1.00 95.06 85 ALA A C 1
ATOM 656 O O . ALA A 1 85 ? -14.250 2.295 8.287 1.00 95.06 85 ALA A O 1
ATOM 657 N N . ILE A 1 86 ? -12.909 2.447 6.493 1.00 94.50 86 ILE A N 1
ATOM 658 C CA . ILE A 1 86 ? -13.639 1.489 5.655 1.00 94.50 86 ILE A CA 1
ATOM 659 C C . ILE A 1 86 ? -12.657 0.489 5.060 1.00 94.50 86 ILE A C 1
ATOM 661 O O . ILE A 1 86 ? -11.681 0.887 4.433 1.00 94.50 86 ILE A O 1
ATOM 665 N N . VAL A 1 87 ? -12.952 -0.804 5.187 1.00 94.12 87 VAL A N 1
ATOM 666 C CA . VAL A 1 87 ? -12.258 -1.835 4.411 1.00 94.12 87 VAL A CA 1
ATOM 667 C C . VAL A 1 87 ? -12.932 -1.949 3.046 1.00 94.12 87 VAL A C 1
ATOM 669 O O . VAL A 1 87 ? -14.135 -2.199 2.947 1.00 94.12 87 VAL A O 1
ATOM 672 N N . THR A 1 88 ? -12.180 -1.718 1.977 1.00 91.50 88 THR A N 1
ATOM 673 C CA . THR A 1 88 ? -12.695 -1.781 0.612 1.00 91.50 88 THR A CA 1
ATOM 674 C C . THR A 1 88 ? -12.850 -3.228 0.156 1.00 91.50 88 THR A C 1
ATOM 676 O O . THR A 1 88 ? -12.261 -4.158 0.711 1.00 91.50 88 THR A O 1
ATOM 679 N N . LYS A 1 89 ? -13.631 -3.426 -0.909 1.00 88.31 89 LYS A N 1
ATOM 680 C CA . LYS A 1 89 ? -13.783 -4.730 -1.571 1.00 88.31 89 LYS A CA 1
ATOM 681 C C . LYS A 1 89 ? -12.470 -5.291 -2.137 1.00 88.31 89 LYS A C 1
ATOM 683 O O . LYS A 1 89 ? -12.431 -6.474 -2.440 1.00 88.31 89 LYS A O 1
ATOM 688 N N . ASP A 1 90 ? -11.447 -4.448 -2.280 1.00 84.44 90 ASP A N 1
ATOM 689 C CA . ASP A 1 90 ? -10.139 -4.783 -2.848 1.00 84.44 90 ASP A CA 1
ATOM 690 C C . ASP A 1 90 ? -9.085 -5.043 -1.752 1.00 84.44 90 ASP A C 1
ATOM 692 O O . ASP A 1 90 ? -7.903 -5.183 -2.051 1.00 84.44 90 ASP A O 1
ATOM 696 N N . GLY A 1 91 ? -9.495 -5.089 -0.476 1.00 86.38 91 GLY A N 1
ATOM 697 C CA . GLY A 1 91 ? -8.599 -5.388 0.645 1.00 86.38 91 GLY A CA 1
ATOM 698 C C . GLY A 1 91 ? -7.763 -4.200 1.128 1.00 86.38 91 GLY A C 1
ATOM 699 O O . GLY A 1 91 ? -6.702 -4.407 1.709 1.00 86.38 91 GLY A O 1
ATOM 700 N N . ASN A 1 92 ? -8.233 -2.965 0.920 1.00 87.56 92 ASN A N 1
ATOM 701 C CA . ASN A 1 92 ? -7.564 -1.748 1.391 1.00 87.56 92 ASN A CA 1
ATOM 702 C C . ASN A 1 92 ? -8.326 -1.097 2.551 1.00 87.56 92 ASN A C 1
ATOM 704 O O . ASN A 1 92 ? -9.549 -1.166 2.609 1.00 87.56 92 ASN A O 1
ATOM 708 N N . LEU A 1 93 ? -7.627 -0.414 3.454 1.00 90.62 93 LEU A N 1
ATOM 709 C CA . LEU A 1 93 ? -8.210 0.479 4.451 1.00 90.62 93 LEU A CA 1
ATOM 710 C C . LEU A 1 93 ? -8.285 1.902 3.884 1.00 90.62 93 LEU A C 1
ATOM 712 O O . LEU A 1 93 ? -7.262 2.540 3.663 1.00 90.62 93 LEU A O 1
ATOM 716 N N . ASN A 1 94 ? -9.491 2.423 3.694 1.00 92.19 94 ASN A N 1
ATOM 717 C CA . ASN A 1 94 ? -9.733 3.813 3.324 1.00 92.19 94 ASN A CA 1
ATOM 718 C C . ASN A 1 94 ? -10.169 4.629 4.536 1.00 92.19 94 ASN A C 1
ATOM 720 O O . ASN A 1 94 ? -11.024 4.188 5.306 1.00 92.19 94 ASN A O 1
ATOM 724 N N . LEU A 1 95 ? -9.641 5.848 4.651 1.00 93.19 95 LEU A N 1
ATOM 725 C CA . LEU A 1 95 ? -10.196 6.869 5.532 1.00 93.19 95 LEU A CA 1
ATOM 726 C C . LEU A 1 95 ? -11.008 7.847 4.694 1.00 93.19 95 LEU A C 1
ATOM 728 O O . LEU A 1 95 ? -10.507 8.438 3.735 1.00 93.19 95 LEU A O 1
ATOM 732 N N . VAL A 1 96 ? -12.281 7.972 5.046 1.00 94.12 96 VAL A N 1
ATOM 733 C CA . VAL A 1 96 ? -13.298 8.673 4.263 1.00 94.12 96 VAL A CA 1
ATOM 734 C C . VAL A 1 96 ? -13.879 9.811 5.089 1.00 94.12 96 VAL A C 1
ATOM 736 O O . VAL A 1 96 ? -14.215 9.617 6.258 1.00 94.12 96 VAL A O 1
ATOM 739 N N . ALA A 1 97 ? -13.974 10.995 4.487 1.00 92.62 97 ALA A N 1
ATOM 740 C CA . ALA A 1 97 ? -14.548 12.188 5.102 1.00 92.62 97 ALA A CA 1
ATOM 741 C C . ALA A 1 97 ? -16.082 12.214 4.984 1.00 92.62 97 ALA A C 1
ATOM 743 O O . ALA A 1 97 ? -16.690 11.368 4.323 1.00 92.62 97 ALA A O 1
ATOM 744 N N . GLY A 1 98 ? -16.728 13.205 5.606 1.00 90.81 98 GLY A N 1
ATOM 745 C CA . GLY A 1 98 ? -18.192 13.274 5.709 1.00 90.81 98 GLY A CA 1
ATOM 746 C C . GLY A 1 98 ? -18.894 13.408 4.356 1.00 90.81 98 GLY A C 1
ATOM 747 O O . GLY A 1 98 ? -20.031 12.972 4.196 1.00 90.81 98 GLY A O 1
ATOM 748 N N . ASN A 1 99 ? -18.182 13.949 3.368 1.00 89.81 99 ASN A N 1
ATOM 749 C CA . ASN A 1 99 ? -18.613 14.070 1.976 1.00 89.81 99 ASN A CA 1
ATOM 750 C C . ASN A 1 99 ? -18.475 12.766 1.159 1.00 89.81 99 ASN A C 1
ATOM 752 O O . ASN A 1 99 ? -18.776 12.765 -0.031 1.00 89.81 99 ASN A O 1
ATOM 756 N N . GLY A 1 100 ? -17.996 11.672 1.762 1.00 88.75 100 GLY A N 1
ATOM 757 C CA . GLY A 1 100 ? -17.806 10.382 1.097 1.00 88.75 100 GLY A CA 1
ATOM 758 C C . GLY A 1 100 ? -16.502 10.244 0.304 1.00 88.75 100 GLY A C 1
ATOM 759 O O . GLY A 1 100 ? -16.263 9.186 -0.275 1.00 88.75 100 GLY A O 1
ATOM 760 N N . ILE A 1 101 ? -15.638 11.263 0.290 1.00 86.19 101 ILE A N 1
ATOM 761 C CA . ILE A 1 101 ? -14.351 11.220 -0.414 1.00 86.19 101 ILE A CA 1
ATOM 762 C C . ILE A 1 101 ? -13.291 10.580 0.487 1.00 86.19 101 ILE A C 1
ATOM 764 O O . ILE A 1 101 ? -13.109 10.974 1.643 1.00 86.19 101 ILE A O 1
ATOM 768 N N . ALA A 1 102 ? -12.576 9.588 -0.050 1.00 89.44 102 ALA A N 1
ATOM 769 C CA . ALA A 1 102 ? -11.398 9.033 0.604 1.00 89.44 102 ALA A CA 1
ATOM 770 C C . ALA A 1 102 ? -10.247 10.043 0.526 1.00 89.44 102 ALA A C 1
ATOM 772 O O . ALA A 1 102 ? -9.832 10.427 -0.564 1.00 89.44 102 ALA A O 1
ATOM 773 N N . TYR A 1 103 ? -9.734 10.465 1.679 1.00 87.25 103 TYR A N 1
ATOM 774 C CA . TYR A 1 103 ? -8.583 11.374 1.772 1.00 87.25 103 TYR A CA 1
ATOM 775 C C . TYR A 1 103 ? -7.289 10.633 2.127 1.00 87.25 103 TYR A C 1
ATOM 777 O O . TYR A 1 103 ? -6.203 11.204 2.065 1.00 87.25 103 TYR A O 1
ATOM 785 N N . TRP A 1 104 ? -7.402 9.353 2.481 1.00 87.88 104 TRP A N 1
ATOM 786 C CA . TRP A 1 104 ? -6.280 8.439 2.623 1.00 87.88 104 TRP A CA 1
ATOM 787 C C . TRP A 1 104 ? -6.710 7.020 2.275 1.00 87.88 104 TRP A C 1
ATOM 789 O O . TRP A 1 104 ? -7.854 6.623 2.515 1.00 87.88 104 TRP A O 1
ATOM 799 N N . SER A 1 105 ? -5.776 6.247 1.734 1.00 86.75 105 SER A N 1
ATOM 800 C CA . SER A 1 105 ? -5.965 4.832 1.460 1.00 86.75 105 SER A CA 1
ATOM 801 C C . SER A 1 105 ? -4.700 4.062 1.779 1.00 86.75 105 SER A C 1
ATOM 803 O O . SER A 1 105 ? -3.589 4.552 1.578 1.00 86.75 105 SER A O 1
ATOM 805 N N . SER A 1 106 ? -4.893 2.825 2.217 1.00 81.81 106 SER A N 1
ATOM 806 C CA . SER A 1 106 ? -3.835 1.840 2.319 1.00 81.81 106 SER A CA 1
ATOM 807 C C . SER A 1 106 ? -3.491 1.194 0.966 1.00 81.81 106 SER A C 1
ATOM 809 O O . SER A 1 106 ? -2.649 0.301 0.912 1.00 81.81 106 SER A O 1
ATOM 811 N N . ALA A 1 107 ? -4.171 1.589 -0.114 1.00 80.94 107 ALA A N 1
ATOM 812 C CA . ALA A 1 107 ? -3.865 1.128 -1.456 1.00 80.94 107 ALA A CA 1
ATOM 813 C C . ALA A 1 107 ? -2.559 1.753 -1.948 1.00 80.94 107 ALA A C 1
ATOM 815 O O . ALA A 1 107 ? -2.335 2.958 -1.820 1.00 80.94 107 ALA A O 1
ATOM 816 N N . CYS A 1 108 ? -1.725 0.926 -2.561 1.00 79.38 108 CYS A N 1
ATOM 817 C CA . CYS A 1 108 ? -0.522 1.373 -3.241 1.00 79.38 108 CYS A CA 1
ATOM 818 C C . CYS A 1 108 ? -0.794 1.599 -4.719 1.00 79.38 108 CYS A C 1
ATOM 820 O O . CYS A 1 108 ? -1.743 1.040 -5.271 1.00 79.38 108 CYS A O 1
ATOM 822 N N . THR A 1 109 ? 0.023 2.440 -5.353 1.00 83.44 109 THR A N 1
ATOM 823 C CA . THR A 1 109 ? -0.047 2.654 -6.799 1.00 83.44 109 THR A CA 1
ATOM 824 C C . THR A 1 109 ? 0.010 1.305 -7.508 1.00 83.44 109 THR A C 1
ATOM 826 O O . THR A 1 109 ? 0.842 0.472 -7.172 1.00 83.44 109 THR A O 1
ATOM 829 N N . VAL A 1 110 ? -0.876 1.076 -8.475 1.00 83.75 110 VAL A N 1
ATOM 830 C CA . VAL A 1 110 ? -0.885 -0.145 -9.289 1.00 83.75 110 VAL A CA 1
ATOM 831 C C . VAL A 1 110 ? -0.463 0.221 -10.702 1.00 83.75 110 VAL A C 1
ATOM 833 O O . VAL A 1 110 ? -0.995 1.168 -11.281 1.00 83.75 110 VAL A O 1
ATOM 836 N N . PHE A 1 111 ? 0.466 -0.547 -11.267 1.00 88.12 111 PHE A N 1
ATOM 837 C CA . PHE A 1 111 ? 0.888 -0.401 -12.654 1.00 88.12 111 PHE A CA 1
ATOM 838 C C . PHE A 1 111 ? 0.421 -1.612 -13.465 1.00 88.12 111 PHE A C 1
ATOM 840 O O . PHE A 1 111 ? 0.779 -2.737 -13.121 1.00 88.12 111 PHE A O 1
ATOM 847 N N . PRO A 1 112 ? -0.370 -1.424 -14.538 1.00 89.81 112 PRO A N 1
ATOM 848 C CA . PRO A 1 112 ? -0.757 -2.527 -15.411 1.00 89.81 112 PRO A CA 1
ATOM 849 C C . PRO A 1 112 ? 0.466 -3.284 -15.951 1.00 89.81 112 PRO A C 1
ATOM 851 O O . PRO A 1 112 ? 1.407 -2.667 -16.448 1.00 89.81 112 PRO A O 1
ATOM 854 N N . GLY A 1 113 ? 0.444 -4.617 -15.862 1.00 91.25 113 GLY A N 1
ATOM 855 C CA . GLY A 1 113 ? 1.565 -5.479 -16.258 1.00 91.25 113 GLY A CA 1
ATOM 856 C C . GLY A 1 113 ? 2.667 -5.619 -15.202 1.00 91.25 113 GLY A C 1
ATOM 857 O O . GLY A 1 113 ? 3.741 -6.140 -15.522 1.00 91.25 113 GLY A O 1
ATOM 858 N N . TYR A 1 114 ? 2.425 -5.138 -13.979 1.00 94.25 114 TYR A N 1
ATOM 859 C CA . TYR A 1 114 ? 3.308 -5.313 -12.834 1.00 94.25 114 TYR A CA 1
ATOM 860 C C . TYR A 1 114 ? 2.541 -5.799 -11.600 1.00 94.25 114 TYR A C 1
ATOM 862 O O . TYR A 1 114 ? 1.530 -5.222 -11.196 1.00 94.25 114 TYR A O 1
ATOM 870 N N . THR A 1 115 ? 3.113 -6.789 -10.928 1.00 89.88 115 THR A N 1
ATOM 871 C CA . THR A 1 115 ? 2.690 -7.279 -9.621 1.00 89.88 115 THR A CA 1
ATOM 872 C C . THR A 1 115 ? 3.474 -6.561 -8.524 1.00 89.88 115 THR A C 1
ATOM 874 O O . THR A 1 115 ? 4.704 -6.622 -8.474 1.00 89.88 115 THR A O 1
ATOM 877 N N . PHE A 1 116 ? 2.769 -5.876 -7.619 1.00 88.56 116 PHE A N 1
ATOM 878 C CA . PHE A 1 116 ? 3.388 -5.235 -6.459 1.00 88.5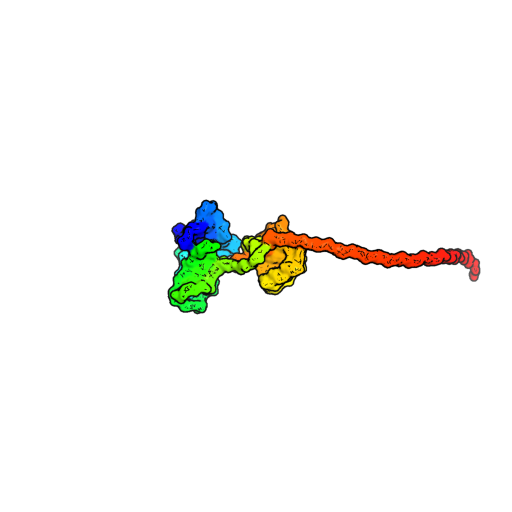6 116 PHE A CA 1
ATOM 879 C C . PHE A 1 116 ? 3.634 -6.248 -5.334 1.00 88.56 116 PHE A C 1
ATOM 881 O O . PHE A 1 116 ? 2.709 -6.887 -4.836 1.00 88.56 116 PHE A O 1
ATOM 888 N N . MET A 1 117 ? 4.889 -6.358 -4.912 1.00 83.12 117 MET A N 1
ATOM 889 C CA . MET A 1 117 ? 5.349 -7.144 -3.774 1.00 83.12 117 MET A CA 1
ATOM 890 C C . MET A 1 117 ? 5.696 -6.198 -2.616 1.00 83.12 117 MET A C 1
ATOM 892 O O . MET A 1 117 ? 6.748 -5.545 -2.634 1.00 83.12 117 MET A O 1
ATOM 896 N N . PRO A 1 118 ? 4.827 -6.090 -1.601 1.00 77.88 118 PRO A N 1
ATOM 897 C CA . PRO A 1 118 ? 5.021 -5.136 -0.522 1.00 77.88 118 PRO A CA 1
ATOM 898 C C . PRO A 1 118 ? 6.200 -5.535 0.375 1.00 77.88 118 PRO A C 1
ATOM 900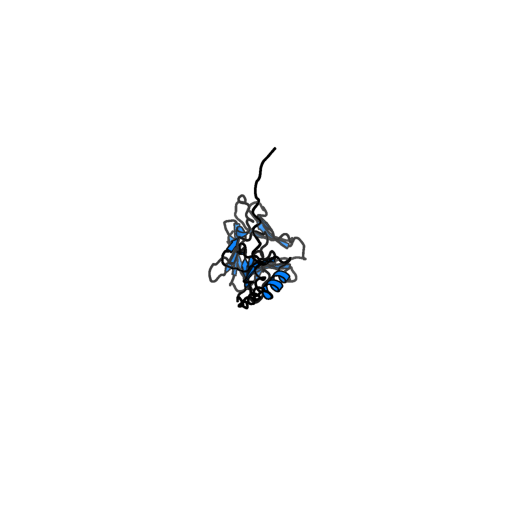 O O . PRO A 1 118 ? 6.351 -6.698 0.768 1.00 77.88 118 PRO A O 1
ATOM 903 N N . PHE A 1 119 ? 7.006 -4.541 0.757 1.00 74.69 119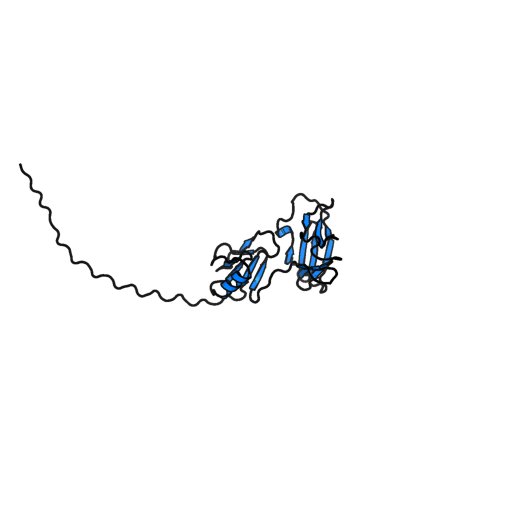 PHE A N 1
ATOM 904 C CA . PHE A 1 119 ? 8.189 -4.672 1.626 1.00 74.69 119 PHE A CA 1
ATOM 905 C C . PHE A 1 119 ? 9.281 -5.570 1.063 1.00 74.69 119 PHE A C 1
ATOM 907 O O . PHE A 1 119 ? 10.127 -6.065 1.807 1.00 74.69 119 PHE A O 1
ATOM 914 N N . THR A 1 120 ? 9.243 -5.805 -0.239 1.00 83.19 120 THR A N 1
ATOM 915 C CA . THR A 1 120 ? 10.248 -6.570 -0.951 1.00 83.19 120 THR A CA 1
ATOM 916 C C . THR A 1 120 ? 11.142 -5.610 -1.713 1.00 83.19 120 THR A C 1
ATOM 918 O O . THR A 1 120 ? 10.674 -4.617 -2.264 1.00 83.19 120 THR A O 1
ATOM 921 N N . ASP A 1 121 ? 12.428 -5.917 -1.751 1.00 89.06 121 ASP A N 1
ATOM 922 C CA . ASP A 1 121 ? 13.354 -5.399 -2.745 1.00 89.06 121 ASP A CA 1
ATOM 923 C C . ASP A 1 121 ? 14.130 -6.558 -3.354 1.00 89.06 121 ASP A C 1
ATOM 925 O O . ASP A 1 121 ? 14.251 -7.628 -2.758 1.00 89.06 121 ASP A O 1
ATOM 929 N N . GLN A 1 122 ? 14.667 -6.331 -4.542 1.00 91.94 122 GLN A N 1
ATOM 930 C CA . GLN A 1 122 ? 15.692 -7.187 -5.108 1.00 91.94 122 GLN A CA 1
ATOM 931 C C . GLN A 1 122 ? 17.054 -6.643 -4.678 1.00 91.94 122 GLN A C 1
ATOM 933 O O . GLN A 1 122 ? 17.391 -5.494 -4.977 1.00 91.94 122 GLN A O 1
ATOM 938 N N . LEU A 1 123 ? 17.864 -7.479 -4.029 1.00 89.44 123 LEU A N 1
ATOM 939 C CA . LEU A 1 123 ? 19.229 -7.091 -3.692 1.00 89.44 123 LEU A CA 1
ATOM 940 C C . LEU A 1 123 ? 20.068 -6.974 -4.971 1.00 89.44 123 LEU A C 1
ATOM 942 O O . LEU A 1 123 ? 20.038 -7.871 -5.817 1.00 89.44 123 LEU A O 1
ATOM 946 N N . GLN A 1 124 ? 20.848 -5.895 -5.077 1.00 86.00 124 GLN A N 1
ATOM 947 C CA . GLN A 1 124 ? 21.724 -5.625 -6.224 1.00 86.00 124 GLN A CA 1
ATOM 948 C C . GLN A 1 124 ? 20.960 -5.651 -7.567 1.00 86.00 124 GLN A C 1
ATOM 950 O O . GLN A 1 124 ? 19.759 -5.376 -7.619 1.00 86.00 124 GLN A O 1
ATOM 955 N N . SER A 1 125 ? 21.664 -5.956 -8.663 1.00 91.31 125 SER A N 1
ATOM 956 C CA . SER A 1 125 ? 21.100 -6.059 -10.015 1.00 91.31 125 SER A CA 1
ATOM 957 C C . SER A 1 125 ? 20.529 -4.741 -10.554 1.00 91.31 125 SER A C 1
ATOM 959 O O . SER A 1 125 ? 19.584 -4.743 -11.342 1.00 91.31 125 SER A O 1
ATOM 961 N N . ASP A 1 126 ? 21.106 -3.610 -10.148 1.00 92.62 126 ASP A N 1
ATOM 962 C CA . ASP A 1 126 ? 20.600 -2.281 -10.479 1.00 92.62 126 ASP A CA 1
ATOM 963 C C . ASP A 1 126 ? 20.962 -1.838 -11.913 1.00 92.62 126 ASP A C 1
ATOM 965 O O . ASP A 1 126 ? 22.132 -1.759 -12.286 1.00 92.62 126 ASP A O 1
ATOM 969 N N . LEU A 1 127 ? 19.954 -1.479 -12.716 1.00 92.88 127 LEU A N 1
ATOM 970 C CA . LEU A 1 127 ? 20.105 -0.774 -14.004 1.00 92.88 127 LEU A CA 1
ATOM 971 C C . LEU A 1 127 ? 20.247 0.743 -13.840 1.00 92.88 127 LEU A C 1
ATOM 973 O O . LEU A 1 127 ? 20.498 1.463 -14.807 1.00 92.88 127 LEU A O 1
ATOM 977 N N . GLY A 1 128 ? 20.047 1.226 -12.620 1.00 94.44 128 GLY A N 1
ATOM 978 C CA . GLY A 1 128 ? 20.038 2.633 -12.266 1.00 94.44 128 GLY A CA 1
ATOM 979 C C . GLY A 1 128 ? 18.823 2.990 -11.423 1.00 94.44 128 GLY A C 1
ATOM 980 O O . GLY A 1 128 ? 17.905 2.189 -11.231 1.00 94.44 128 GLY A O 1
ATOM 981 N N . GLN A 1 129 ? 18.829 4.225 -10.934 1.00 96.38 129 GLN A N 1
ATOM 982 C CA . GLN A 1 129 ? 17.770 4.775 -10.102 1.00 96.38 129 GLN A CA 1
ATOM 983 C C . GLN A 1 129 ? 17.064 5.918 -10.827 1.00 96.38 129 GLN A C 1
ATOM 985 O O . GLN A 1 129 ? 17.687 6.718 -11.531 1.00 96.38 129 GLN A O 1
ATOM 990 N N . LYS A 1 130 ? 15.751 6.001 -10.645 1.00 96.81 130 LYS A N 1
ATOM 991 C CA . LYS A 1 130 ? 14.916 7.113 -11.091 1.00 96.81 130 LYS A CA 1
ATOM 992 C C . LYS A 1 130 ? 14.323 7.844 -9.884 1.00 96.81 130 LYS A C 1
ATOM 994 O O . LYS A 1 130 ? 14.160 7.236 -8.832 1.00 96.81 130 LYS A O 1
ATOM 999 N N . PRO A 1 131 ? 14.025 9.147 -10.003 1.00 93.56 131 PRO A N 1
ATOM 1000 C CA . PRO A 1 131 ? 13.631 9.965 -8.855 1.00 93.56 131 PRO A CA 1
ATOM 1001 C C . PRO A 1 131 ? 12.242 9.634 -8.291 1.00 93.56 131 PRO A C 1
ATOM 1003 O O . PRO A 1 131 ? 11.920 10.070 -7.191 1.00 93.56 131 PRO A O 1
ATOM 1006 N N . ASN A 1 132 ? 11.395 8.920 -9.036 1.00 88.88 132 ASN A N 1
ATOM 1007 C CA . ASN A 1 132 ? 10.043 8.560 -8.610 1.00 88.88 132 ASN A CA 1
ATOM 1008 C C . ASN A 1 132 ? 9.531 7.308 -9.342 1.00 88.88 132 ASN A C 1
ATOM 1010 O O . ASN A 1 132 ? 10.145 6.838 -10.303 1.00 88.88 132 ASN A O 1
ATOM 1014 N N . LEU A 1 133 ? 8.383 6.795 -8.891 1.00 91.19 133 LEU A N 1
ATOM 1015 C CA . LEU A 1 133 ? 7.737 5.600 -9.439 1.00 91.19 133 LEU A CA 1
ATOM 1016 C C . LEU A 1 133 ? 7.424 5.711 -10.938 1.00 91.19 133 LEU A C 1
ATOM 1018 O O . LEU A 1 133 ? 7.733 4.786 -11.680 1.00 91.19 133 LEU A O 1
ATOM 1022 N N . ASP A 1 134 ? 6.872 6.833 -11.403 1.00 93.00 134 ASP A N 1
ATOM 1023 C CA . ASP A 1 134 ? 6.457 6.982 -12.807 1.00 93.00 134 ASP A CA 1
ATOM 1024 C C . ASP A 1 134 ? 7.649 6.974 -13.771 1.00 93.00 134 ASP A C 1
ATOM 1026 O O . ASP A 1 134 ? 7.617 6.364 -14.846 1.00 93.00 134 ASP A O 1
ATOM 1030 N N . SER A 1 135 ? 8.746 7.622 -13.376 1.00 96.12 135 SER A N 1
ATOM 1031 C CA . SER A 1 135 ? 9.989 7.612 -14.151 1.00 96.12 135 SER A CA 1
ATOM 1032 C C . SER A 1 135 ? 10.699 6.257 -14.087 1.00 96.12 135 SER A C 1
ATOM 1034 O O . SER A 1 135 ? 11.280 5.838 -15.092 1.00 96.12 135 SER A O 1
ATOM 1036 N N . ALA A 1 136 ? 10.612 5.542 -12.960 1.00 96.50 136 ALA A N 1
ATOM 1037 C CA . ALA A 1 136 ? 11.098 4.168 -12.835 1.00 96.50 136 ALA A CA 1
ATOM 1038 C C . ALA A 1 136 ? 10.309 3.206 -13.734 1.00 96.50 136 ALA A C 1
ATOM 1040 O O . ALA A 1 136 ? 10.922 2.458 -14.495 1.00 96.50 136 ALA A O 1
ATOM 1041 N N . LEU A 1 137 ? 8.975 3.294 -13.730 1.00 96.38 137 LEU A N 1
ATOM 1042 C CA . LEU A 1 137 ? 8.092 2.542 -14.621 1.00 96.38 137 LEU A CA 1
ATOM 1043 C C . LEU A 1 137 ? 8.442 2.803 -16.085 1.00 96.38 137 LEU A C 1
ATOM 1045 O O . LEU A 1 137 ? 8.645 1.864 -16.852 1.00 96.38 137 LEU A O 1
ATOM 1049 N N . SER A 1 138 ? 8.530 4.076 -16.474 1.00 96.56 138 SER A N 1
ATOM 1050 C CA . SER A 1 138 ? 8.811 4.470 -17.859 1.00 96.56 138 SER A CA 1
ATOM 1051 C C . SER A 1 138 ? 10.150 3.907 -18.339 1.00 96.56 138 SER A C 1
ATOM 1053 O O . SER A 1 138 ? 10.238 3.332 -19.423 1.00 96.56 138 SER A O 1
ATOM 1055 N N . ALA A 1 139 ? 11.190 4.011 -17.510 1.00 96.44 139 ALA A N 1
ATOM 1056 C CA . ALA A 1 139 ? 12.510 3.482 -17.829 1.00 96.44 139 ALA A CA 1
ATOM 1057 C C . ALA A 1 139 ? 12.553 1.947 -17.832 1.00 96.44 139 ALA A C 1
ATOM 1059 O O . ALA A 1 139 ? 13.195 1.360 -18.699 1.00 96.44 139 ALA A O 1
ATOM 1060 N N . CYS A 1 140 ? 11.840 1.293 -16.914 1.00 96.44 140 CYS A N 1
ATOM 1061 C CA . CYS A 1 140 ? 11.720 -0.161 -16.891 1.00 96.44 140 CYS A CA 1
ATOM 1062 C C . CYS A 1 140 ? 10.975 -0.696 -18.125 1.00 96.44 140 CYS A C 1
ATOM 1064 O O . CYS A 1 140 ? 11.372 -1.700 -18.711 1.00 96.44 140 CYS A O 1
ATOM 1066 N N . ASN A 1 141 ? 9.921 -0.013 -18.572 1.00 95.31 141 ASN A N 1
ATOM 1067 C CA . ASN A 1 141 ? 9.193 -0.394 -19.779 1.00 95.31 141 ASN A CA 1
ATOM 1068 C C . ASN A 1 141 ? 10.042 -0.247 -21.048 1.00 95.31 141 ASN A C 1
ATOM 1070 O O . ASN A 1 141 ? 9.901 -1.066 -21.958 1.00 95.31 141 ASN A O 1
ATOM 1074 N N . ALA A 1 142 ? 10.924 0.756 -21.089 1.00 94.50 142 ALA A N 1
ATOM 1075 C CA . ALA A 1 142 ? 11.812 1.030 -22.216 1.00 94.50 142 ALA A CA 1
ATOM 1076 C C . ALA A 1 142 ? 13.035 0.095 -22.301 1.00 94.50 142 ALA A C 1
ATOM 1078 O O . ALA A 1 142 ? 13.634 -0.018 -23.369 1.00 94.50 142 ALA A O 1
ATOM 1079 N N . ASP A 1 143 ? 13.414 -0.577 -21.209 1.00 93.81 143 ASP A N 1
ATOM 1080 C CA . ASP A 1 143 ? 14.551 -1.502 -21.172 1.00 93.81 143 ASP A CA 1
ATOM 1081 C C . ASP A 1 143 ? 14.067 -2.948 -21.006 1.00 93.81 143 ASP A C 1
ATOM 1083 O O . ASP A 1 143 ? 13.556 -3.342 -19.958 1.00 93.81 143 ASP A O 1
ATOM 1087 N N . CYS A 1 144 ? 14.265 -3.775 -22.035 1.00 93.12 144 CYS A N 1
ATOM 1088 C CA . CYS A 1 144 ? 13.877 -5.187 -22.007 1.00 93.12 144 CYS A CA 1
ATOM 1089 C C . CYS A 1 144 ? 14.566 -5.985 -20.885 1.00 93.12 144 CYS A C 1
ATOM 1091 O O . CYS A 1 144 ? 14.060 -7.027 -20.476 1.00 93.12 144 CYS A O 1
ATOM 1093 N N . ARG A 1 145 ? 15.711 -5.508 -20.374 1.00 93.19 145 ARG A N 1
ATOM 1094 C CA . ARG A 1 145 ? 16.447 -6.155 -19.280 1.00 93.19 145 ARG A CA 1
ATOM 1095 C C . ARG A 1 145 ? 15.772 -5.923 -17.936 1.00 93.19 145 ARG A C 1
ATOM 1097 O O . ARG A 1 145 ? 16.073 -6.645 -16.990 1.00 93.19 145 ARG A O 1
ATOM 1104 N N . CYS A 1 146 ? 14.903 -4.917 -17.831 1.00 95.81 146 CYS A N 1
ATOM 1105 C CA . CYS A 1 146 ? 14.201 -4.635 -16.596 1.00 95.81 146 CYS A CA 1
ATOM 1106 C C . CYS A 1 146 ? 13.174 -5.726 -16.286 1.00 95.81 146 CYS A C 1
ATOM 1108 O O . CYS A 1 146 ? 12.239 -5.969 -17.058 1.00 95.81 146 CYS A O 1
ATOM 1110 N N . LYS A 1 147 ? 13.324 -6.326 -15.105 1.00 95.75 147 LYS A N 1
ATOM 1111 C CA . LYS A 1 147 ? 12.383 -7.299 -14.545 1.00 95.75 147 LYS A CA 1
ATOM 1112 C C . LYS A 1 147 ? 11.563 -6.731 -13.396 1.00 95.75 147 LYS A C 1
ATOM 1114 O O . LYS A 1 147 ? 10.455 -7.201 -13.166 1.00 95.75 147 LYS A O 1
ATOM 1119 N N . ALA A 1 148 ? 12.080 -5.730 -12.690 1.00 96.19 148 ALA A N 1
ATOM 1120 C CA . ALA A 1 148 ? 11.360 -5.083 -11.605 1.00 96.19 148 ALA A CA 1
ATOM 1121 C C . ALA A 1 148 ? 11.877 -3.667 -11.332 1.00 96.19 148 ALA A C 1
ATOM 1123 O O . ALA A 1 148 ? 12.947 -3.288 -11.802 1.00 96.19 148 ALA A O 1
ATOM 1124 N N . PHE A 1 149 ? 11.149 -2.890 -10.538 1.00 96.00 149 PHE A N 1
ATOM 1125 C CA . PHE A 1 149 ? 11.666 -1.672 -9.913 1.00 96.00 149 PHE A CA 1
ATOM 1126 C C . PHE A 1 149 ? 11.055 -1.491 -8.525 1.00 96.00 149 PHE A C 1
ATOM 1128 O O . PHE A 1 149 ? 9.912 -1.878 -8.305 1.00 96.00 149 PHE A O 1
ATOM 1135 N N . ASN A 1 150 ? 11.796 -0.938 -7.569 1.00 92.75 150 ASN A N 1
ATOM 1136 C CA . ASN A 1 150 ? 11.264 -0.687 -6.228 1.00 92.75 150 ASN A CA 1
ATOM 1137 C C . ASN A 1 150 ? 10.690 0.730 -6.086 1.00 92.75 150 ASN A C 1
ATOM 1139 O O . ASN A 1 150 ? 10.873 1.589 -6.951 1.00 92.75 150 ASN A O 1
ATOM 1143 N N . SER A 1 151 ? 9.983 0.987 -4.986 1.00 90.50 151 SER A N 1
ATOM 1144 C CA . SER A 1 151 ? 9.350 2.287 -4.730 1.00 90.50 151 SER A CA 1
ATOM 1145 C C . SER A 1 151 ? 10.324 3.445 -4.515 1.00 90.50 151 SER A C 1
ATOM 1147 O O . SER A 1 151 ? 9.937 4.599 -4.687 1.00 90.50 151 SER A O 1
ATOM 1149 N N . GLY A 1 152 ? 11.592 3.154 -4.210 1.00 89.69 152 GLY A N 1
ATOM 1150 C CA . GLY A 1 152 ? 12.687 4.127 -4.220 1.00 89.69 152 GLY A CA 1
ATOM 1151 C C . GLY A 1 152 ? 13.248 4.415 -5.616 1.00 89.69 152 GLY A C 1
ATOM 1152 O O . GLY A 1 152 ? 14.233 5.143 -5.735 1.00 89.69 152 GLY A O 1
ATOM 1153 N N . GLY A 1 153 ? 12.655 3.832 -6.662 1.00 93.12 153 GLY A N 1
ATOM 1154 C CA . GLY A 1 153 ? 12.987 4.065 -8.061 1.00 93.12 153 GLY A CA 1
ATOM 1155 C C . GLY A 1 153 ? 14.188 3.280 -8.584 1.00 93.12 153 GLY A C 1
ATOM 1156 O O . GLY A 1 153 ? 14.635 3.553 -9.699 1.00 93.12 153 GLY A O 1
ATOM 1157 N N . TRP A 1 154 ? 14.725 2.320 -7.824 1.00 95.06 154 TRP A N 1
ATOM 1158 C CA . TRP A 1 154 ? 15.789 1.436 -8.308 1.00 95.06 154 TRP A CA 1
ATOM 1159 C C . TRP A 1 154 ? 15.226 0.387 -9.256 1.00 95.06 154 TRP A C 1
ATOM 1161 O O . TRP A 1 154 ? 14.311 -0.350 -8.895 1.00 95.06 154 TRP A O 1
ATOM 1171 N N . ILE A 1 155 ? 15.795 0.312 -10.454 1.00 96.94 155 ILE A N 1
ATOM 1172 C CA . ILE A 1 155 ? 15.380 -0.589 -11.529 1.00 96.94 155 ILE A CA 1
ATOM 1173 C C . ILE A 1 155 ? 16.270 -1.828 -11.512 1.00 96.94 155 ILE A C 1
ATOM 1175 O O . ILE A 1 155 ? 17.487 -1.703 -11.422 1.00 96.94 155 ILE A O 1
ATOM 1179 N N . LYS A 1 156 ? 15.677 -3.014 -11.638 1.00 95.88 156 LYS A N 1
ATOM 1180 C CA . LYS A 1 156 ? 16.313 -4.304 -11.363 1.00 95.88 156 LYS A CA 1
ATOM 1181 C C . LYS A 1 156 ? 16.334 -5.200 -12.605 1.00 95.88 156 LYS A C 1
ATOM 1183 O O . LYS A 1 156 ? 15.307 -5.377 -13.265 1.00 95.88 156 LYS A O 1
ATOM 1188 N N . THR A 1 157 ? 17.483 -5.809 -12.905 1.00 95.12 157 THR A N 1
ATOM 1189 C CA . THR A 1 157 ? 17.643 -6.828 -13.969 1.00 95.12 157 THR A CA 1
ATOM 1190 C C . THR A 1 157 ? 17.241 -8.240 -13.543 1.00 95.12 157 THR A C 1
ATOM 1192 O O . THR A 1 157 ? 17.149 -9.142 -14.381 1.00 95.12 157 THR A O 1
ATOM 1195 N N . ALA A 1 158 ? 17.017 -8.452 -12.247 1.00 93.19 158 ALA A N 1
ATOM 1196 C CA . ALA A 1 158 ? 16.777 -9.756 -11.644 1.00 93.19 158 ALA A CA 1
ATOM 1197 C C . ALA A 1 158 ? 15.619 -9.703 -10.638 1.00 93.19 158 ALA A C 1
ATOM 1199 O O . ALA A 1 158 ? 15.217 -8.626 -10.200 1.00 93.19 158 ALA A O 1
ATOM 1200 N N . ILE A 1 159 ? 15.085 -10.883 -10.322 1.00 91.81 159 ILE A N 1
ATOM 1201 C CA . ILE A 1 159 ? 14.022 -11.134 -9.333 1.00 91.81 159 ILE A CA 1
ATOM 1202 C C . ILE A 1 159 ? 14.277 -12.487 -8.642 1.00 91.81 159 ILE A C 1
ATOM 1204 O O . ILE A 1 159 ? 13.396 -13.334 -8.541 1.00 91.81 159 ILE A O 1
ATOM 1208 N N . ASP A 1 160 ? 15.534 -12.738 -8.287 1.00 93.00 160 ASP A N 1
ATOM 1209 C CA . ASP A 1 160 ? 16.059 -14.025 -7.818 1.00 93.00 160 ASP A CA 1
ATOM 1210 C C . ASP A 1 160 ? 16.515 -14.011 -6.353 1.00 93.00 160 ASP A C 1
ATOM 1212 O O . ASP A 1 160 ? 16.634 -15.073 -5.742 1.00 93.00 160 ASP A O 1
ATOM 1216 N N . TYR A 1 161 ? 16.738 -12.830 -5.769 1.00 91.88 161 TYR A N 1
ATOM 1217 C CA . TYR A 1 161 ? 17.186 -12.689 -4.390 1.00 91.88 161 TYR A CA 1
ATOM 1218 C C . TYR A 1 161 ? 16.476 -11.525 -3.700 1.00 91.88 161 TYR A C 1
ATOM 1220 O O . TYR A 1 161 ? 16.912 -10.368 -3.713 1.00 91.88 161 TYR A O 1
ATOM 1228 N N . PHE A 1 162 ? 15.347 -11.866 -3.084 1.00 90.31 162 PHE A N 1
ATOM 1229 C CA . PHE A 1 162 ? 14.491 -10.917 -2.391 1.00 90.31 162 PHE A CA 1
ATOM 1230 C C . PHE A 1 162 ? 14.973 -10.633 -0.970 1.00 90.31 162 PHE A C 1
ATOM 1232 O O . PHE A 1 162 ? 15.271 -11.544 -0.198 1.00 90.31 162 PHE A O 1
ATOM 1239 N N . VAL A 1 163 ? 14.981 -9.353 -0.609 1.00 84.50 163 VAL A N 1
ATOM 1240 C CA . VAL A 1 163 ? 15.292 -8.854 0.733 1.00 84.50 163 VAL A CA 1
ATOM 1241 C C . VAL A 1 163 ? 14.168 -7.957 1.245 1.00 84.50 163 VAL A C 1
ATOM 1243 O O . VAL A 1 163 ? 13.320 -7.493 0.480 1.00 84.50 163 VAL A O 1
ATOM 1246 N N . GLY A 1 164 ? 14.143 -7.722 2.557 1.00 78.25 164 GLY A N 1
ATOM 1247 C CA . GLY A 1 164 ? 13.207 -6.780 3.160 1.00 78.25 164 GLY A CA 1
ATOM 1248 C C . GLY A 1 164 ? 13.522 -5.337 2.758 1.00 78.25 164 GLY A C 1
ATOM 1249 O O . GLY A 1 164 ? 14.674 -4.910 2.814 1.00 78.25 164 GLY A O 1
ATOM 1250 N N . TYR A 1 165 ? 12.494 -4.582 2.377 1.00 74.44 165 TYR A N 1
ATOM 1251 C CA . TYR A 1 165 ? 12.596 -3.169 2.019 1.00 74.44 165 TYR A CA 1
ATOM 1252 C C . TYR A 1 165 ? 12.025 -2.292 3.141 1.00 74.44 165 TYR A C 1
ATOM 1254 O O . TYR A 1 165 ? 10.818 -2.061 3.228 1.00 74.44 165 TYR A O 1
ATOM 1262 N N . TYR A 1 166 ? 12.905 -1.846 4.040 1.00 60.03 166 TYR A N 1
ATOM 1263 C CA . TYR A 1 166 ? 12.555 -1.238 5.332 1.00 60.03 166 TYR A CA 1
ATOM 1264 C C . TYR A 1 166 ? 12.488 0.295 5.287 1.00 60.03 166 TYR A C 1
ATOM 1266 O O . TYR A 1 166 ? 13.188 0.983 6.027 1.00 60.03 166 TYR A O 1
ATOM 1274 N N . LEU A 1 167 ? 11.650 0.849 4.411 1.00 55.50 167 LEU A N 1
ATOM 1275 C CA . LEU A 1 167 ? 11.314 2.274 4.447 1.00 55.50 167 LEU A CA 1
ATOM 1276 C C . LEU A 1 167 ? 9.882 2.454 4.974 1.00 55.50 167 LEU A C 1
ATOM 1278 O O . LEU A 1 167 ? 8.969 1.733 4.577 1.00 55.50 167 LEU A O 1
ATOM 1282 N N . ASN A 1 168 ? 9.694 3.432 5.863 1.00 53.34 168 ASN A N 1
ATOM 1283 C CA . ASN A 1 168 ? 8.566 3.592 6.800 1.00 53.34 168 ASN A CA 1
ATOM 1284 C C . ASN A 1 168 ? 7.209 3.998 6.184 1.00 53.34 168 ASN A C 1
ATOM 1286 O O . ASN A 1 168 ? 6.434 4.720 6.814 1.00 53.34 168 ASN A O 1
ATOM 1290 N N . THR A 1 169 ? 6.902 3.586 4.955 1.00 60.88 169 THR A N 1
ATOM 1291 C CA . THR A 1 169 ? 5.593 3.825 4.342 1.00 60.88 169 THR A CA 1
ATOM 1292 C C . THR A 1 169 ? 5.037 2.551 3.727 1.00 60.88 169 THR A C 1
ATOM 1294 O O . THR A 1 169 ? 5.748 1.689 3.219 1.00 60.88 169 THR A O 1
ATOM 1297 N N . LEU A 1 170 ? 3.717 2.457 3.797 1.00 68.75 170 LEU A N 1
ATOM 1298 C CA . LEU A 1 170 ? 2.902 1.325 3.385 1.00 68.75 170 LEU A CA 1
ATOM 1299 C C . LEU A 1 170 ? 3.198 0.773 1.986 1.00 68.75 170 LEU A C 1
ATOM 1301 O O . LEU A 1 170 ? 3.046 -0.416 1.734 1.00 68.75 170 LEU A O 1
ATOM 1305 N N . CYS A 1 171 ? 3.580 1.675 1.084 1.00 76.81 171 CYS A N 1
ATOM 1306 C CA . CYS A 1 171 ? 3.725 1.418 -0.342 1.00 76.81 171 CYS A CA 1
ATOM 1307 C C . CYS A 1 171 ? 5.172 1.314 -0.780 1.00 76.81 171 CYS A C 1
ATOM 1309 O O . CYS A 1 171 ? 5.496 1.505 -1.953 1.00 76.81 171 CYS A O 1
ATOM 1311 N N . ASN A 1 172 ? 6.028 0.968 0.178 1.00 82.38 172 ASN A N 1
ATOM 1312 C CA . ASN A 1 172 ? 7.384 0.582 -0.109 1.00 82.38 172 ASN A CA 1
ATOM 1313 C C . ASN A 1 172 ? 7.464 -0.897 -0.448 1.00 82.38 172 ASN A C 1
ATOM 1315 O O . ASN A 1 172 ? 7.021 -1.752 0.315 1.00 82.38 172 ASN A O 1
ATOM 1319 N N . GLY A 1 173 ? 8.012 -1.195 -1.619 1.00 86.50 173 GLY A N 1
ATOM 1320 C CA . GLY A 1 173 ? 8.080 -2.552 -2.138 1.00 86.50 173 GLY A CA 1
ATOM 1321 C C . GLY A 1 173 ? 8.566 -2.601 -3.579 1.00 86.50 173 GLY A C 1
ATOM 1322 O O . GLY A 1 173 ? 8.987 -1.583 -4.136 1.00 86.50 173 GLY A O 1
ATOM 1323 N N . LEU A 1 174 ? 8.480 -3.789 -4.168 1.00 91.81 174 LEU A N 1
ATOM 1324 C CA . LEU A 1 174 ? 8.996 -4.116 -5.491 1.00 91.81 174 LEU A CA 1
ATOM 1325 C C . LEU A 1 174 ? 7.840 -4.304 -6.473 1.00 91.81 174 LEU A C 1
ATOM 1327 O O . LEU A 1 174 ? 6.934 -5.088 -6.226 1.00 91.81 174 LEU A O 1
ATOM 1331 N N . TYR A 1 175 ? 7.887 -3.623 -7.607 1.00 94.56 175 TYR A N 1
ATOM 1332 C CA . TYR A 1 175 ? 6.988 -3.831 -8.736 1.00 94.56 175 TYR A CA 1
ATOM 1333 C C . TYR A 1 175 ? 7.658 -4.798 -9.701 1.00 94.56 175 TYR A C 1
ATOM 1335 O O . TYR A 1 175 ? 8.585 -4.419 -10.416 1.00 94.56 175 TYR A O 1
ATOM 1343 N N . VAL A 1 176 ? 7.216 -6.053 -9.697 1.00 95.06 176 VAL A N 1
ATOM 1344 C CA . VAL A 1 176 ? 7.737 -7.113 -10.563 1.00 95.06 176 VAL A CA 1
ATOM 1345 C C . VAL A 1 176 ? 6.925 -7.155 -11.843 1.00 95.06 176 VAL A C 1
ATOM 1347 O O . VAL A 1 176 ? 5.704 -7.209 -11.799 1.00 95.06 176 VAL A O 1
ATOM 1350 N N . ARG A 1 177 ? 7.596 -7.119 -12.992 1.00 95.00 177 ARG A N 1
ATOM 1351 C CA . ARG A 1 177 ? 6.940 -7.178 -14.297 1.00 95.00 177 ARG A CA 1
ATOM 1352 C C . ARG A 1 177 ? 6.327 -8.563 -14.500 1.00 95.00 177 ARG A C 1
ATOM 1354 O O . ARG A 1 177 ? 7.029 -9.561 -14.363 1.00 95.00 177 ARG A O 1
ATOM 1361 N N . ASP A 1 178 ? 5.055 -8.617 -14.883 1.00 92.12 178 ASP A N 1
ATOM 1362 C CA . ASP A 1 178 ? 4.320 -9.882 -15.027 1.00 92.12 178 ASP A CA 1
ATOM 1363 C C . ASP A 1 178 ? 4.874 -10.739 -16.175 1.00 92.12 178 ASP A C 1
ATOM 1365 O O . ASP A 1 178 ? 4.902 -11.964 -16.098 1.00 92.12 178 ASP A O 1
ATOM 1369 N N . ASN A 1 179 ? 5.355 -10.085 -17.238 1.00 88.06 179 ASN A N 1
ATOM 1370 C CA . ASN A 1 179 ? 5.961 -10.724 -18.401 1.00 88.06 179 ASN A CA 1
ATOM 1371 C C . ASN A 1 179 ? 7.330 -10.099 -18.691 1.00 88.06 179 ASN A C 1
ATOM 1373 O O . ASN A 1 179 ? 7.425 -8.896 -18.943 1.00 88.06 179 ASN A O 1
ATOM 1377 N N . THR A 1 180 ? 8.393 -10.907 -18.699 1.00 78.88 180 THR A N 1
ATOM 1378 C CA . THR A 1 180 ? 9.746 -10.440 -19.040 1.00 78.88 180 THR A CA 1
ATOM 1379 C C . THR A 1 180 ? 9.968 -10.504 -20.555 1.00 78.88 180 THR A C 1
ATOM 1381 O O . THR A 1 180 ? 10.028 -11.612 -21.098 1.00 78.88 180 THR A O 1
ATOM 1384 N N . PRO A 1 181 ? 10.095 -9.366 -21.260 1.00 80.75 181 PRO A N 1
ATOM 1385 C CA . PRO A 1 181 ? 10.350 -9.375 -22.697 1.00 80.75 181 PRO A CA 1
ATOM 1386 C C . PRO A 1 181 ? 11.732 -9.962 -23.016 1.00 80.75 181 PRO A C 1
ATOM 1388 O O . PRO A 1 181 ? 12.693 -9.782 -22.268 1.00 80.75 181 PRO A O 1
ATOM 1391 N N . SER A 1 182 ? 11.851 -10.645 -24.156 1.00 82.56 182 SER A N 1
ATOM 1392 C CA . SER A 1 182 ? 13.148 -11.109 -24.653 1.00 82.56 182 SER A CA 1
ATOM 1393 C C . SER A 1 182 ? 13.979 -9.926 -25.142 1.00 82.56 182 SER A C 1
ATOM 1395 O O . SER A 1 182 ? 13.524 -9.161 -25.995 1.00 82.56 182 SER A O 1
ATOM 1397 N N . CYS A 1 183 ? 15.211 -9.799 -24.656 1.00 82.62 183 CYS A N 1
ATOM 1398 C CA . CYS A 1 183 ? 16.139 -8.819 -25.199 1.00 82.62 183 CYS A CA 1
ATOM 1399 C C . CYS A 1 183 ? 16.754 -9.296 -26.517 1.00 82.62 183 CYS A C 1
ATOM 1401 O O . CYS A 1 183 ? 17.132 -10.467 -26.614 1.00 82.62 183 CYS A O 1
ATOM 1403 N N . PRO A 1 184 ? 16.912 -8.407 -27.513 1.00 82.25 184 PRO A N 1
ATOM 1404 C CA . PRO A 1 184 ? 17.695 -8.732 -28.692 1.00 82.25 184 PRO A CA 1
ATOM 1405 C C . PRO A 1 184 ? 19.141 -9.065 -28.286 1.00 82.25 184 PRO A C 1
ATOM 1407 O O . PRO A 1 184 ? 19.660 -8.485 -27.324 1.00 82.25 184 PRO A O 1
ATOM 1410 N N . PRO A 1 185 ? 19.800 -9.997 -28.996 1.00 76.94 185 PRO A N 1
ATOM 1411 C CA . PRO A 1 185 ? 21.198 -10.299 -28.742 1.00 76.94 185 PRO A CA 1
ATOM 1412 C C . PRO A 1 185 ? 22.049 -9.036 -28.943 1.00 76.94 185 PRO A C 1
ATOM 1414 O O . PRO A 1 185 ? 21.726 -8.207 -29.801 1.00 76.94 185 PRO A O 1
ATOM 1417 N N . PRO A 1 186 ? 23.132 -8.865 -28.166 1.00 74.31 186 PRO A N 1
ATOM 1418 C CA . PRO A 1 186 ? 24.029 -7.736 -28.349 1.00 74.31 186 PRO A CA 1
ATOM 1419 C C . PRO A 1 186 ? 24.583 -7.725 -29.784 1.00 74.31 186 PRO A C 1
ATOM 1421 O O . PRO A 1 186 ? 24.793 -8.796 -30.365 1.00 74.31 186 PRO A O 1
ATOM 1424 N N . PRO A 1 187 ? 24.831 -6.538 -30.368 1.00 74.44 187 PRO A N 1
ATOM 1425 C CA . PRO A 1 187 ? 25.433 -6.447 -31.690 1.00 74.44 187 PRO A CA 1
ATOM 1426 C C . PRO A 1 187 ? 26.770 -7.193 -31.703 1.00 74.44 187 PRO A C 1
ATOM 1428 O O . PRO A 1 187 ? 27.528 -7.150 -30.729 1.00 74.44 187 PRO A O 1
ATOM 1431 N N . SER A 1 188 ? 27.051 -7.896 -32.802 1.00 78.12 188 SER A N 1
ATOM 1432 C CA . SER A 1 188 ? 28.311 -8.622 -32.956 1.00 78.12 188 SER A CA 1
ATOM 1433 C C . SER A 1 188 ? 29.501 -7.681 -32.726 1.00 78.12 188 SER A C 1
ATOM 1435 O O . SER A 1 188 ? 29.439 -6.519 -33.141 1.00 78.12 188 SER A O 1
ATOM 1437 N N . PRO A 1 189 ? 30.589 -8.152 -32.084 1.00 78.50 189 PRO A N 1
ATOM 1438 C CA . PRO A 1 189 ? 31.781 -7.337 -31.899 1.00 78.50 189 PRO A CA 1
ATOM 1439 C C . PRO A 1 189 ? 32.248 -6.797 -33.250 1.00 78.50 189 PRO A C 1
ATOM 1441 O O . PRO A 1 189 ? 32.297 -7.548 -34.228 1.00 78.50 189 PRO A O 1
ATOM 1444 N N . MET A 1 190 ? 32.609 -5.513 -33.306 1.00 75.19 190 MET A N 1
ATOM 1445 C CA . MET A 1 190 ? 33.247 -4.968 -34.504 1.00 75.19 190 MET A CA 1
ATOM 1446 C C . MET A 1 190 ? 34.472 -5.831 -34.859 1.00 75.19 190 MET A C 1
ATOM 1448 O O . MET A 1 190 ? 35.191 -6.261 -33.945 1.00 75.19 190 MET A O 1
ATOM 1452 N N . PRO A 1 191 ? 34.732 -6.098 -36.153 1.00 79.12 191 PRO A N 1
ATOM 1453 C CA . PRO A 1 191 ? 35.927 -6.819 -36.570 1.00 79.12 191 PRO A CA 1
ATOM 1454 C C . PRO A 1 191 ? 37.166 -6.180 -35.940 1.00 79.12 191 PRO A C 1
ATOM 1456 O O . PRO A 1 191 ? 37.318 -4.956 -35.970 1.00 79.12 191 PRO A O 1
ATOM 1459 N N . ARG A 1 192 ? 38.050 -6.993 -35.345 1.00 80.12 192 ARG A N 1
ATOM 1460 C CA . ARG A 1 192 ? 39.314 -6.475 -34.803 1.00 80.12 192 ARG A CA 1
ATOM 1461 C C . ARG A 1 192 ? 40.067 -5.753 -35.928 1.00 80.12 192 ARG A C 1
ATOM 1463 O O . ARG A 1 192 ? 40.155 -6.313 -37.023 1.00 80.12 192 ARG A O 1
ATOM 1470 N N . PRO A 1 193 ? 40.633 -4.558 -35.678 1.00 80.50 193 PRO A N 1
ATOM 1471 C CA . PRO A 1 193 ? 41.455 -3.889 -36.674 1.00 80.50 193 PRO A CA 1
ATOM 1472 C C . PRO A 1 193 ? 42.620 -4.800 -37.099 1.00 80.50 193 PRO A C 1
ATOM 1474 O O . PRO A 1 193 ? 43.121 -5.579 -36.274 1.00 80.50 193 PRO A O 1
ATOM 1477 N N . PRO A 1 194 ? 43.045 -4.740 -38.375 1.00 81.38 194 PRO A N 1
ATOM 1478 C CA . PRO A 1 194 ? 44.143 -5.557 -38.873 1.00 81.38 194 PRO A CA 1
ATOM 1479 C C . PRO A 1 194 ? 45.403 -5.330 -38.034 1.00 81.38 194 PRO A C 1
ATOM 1481 O O . PRO A 1 194 ? 45.706 -4.208 -37.619 1.00 81.38 194 PRO A O 1
ATOM 1484 N N . ARG A 1 195 ? 46.135 -6.417 -37.758 1.00 83.31 195 ARG A N 1
ATOM 1485 C CA . ARG A 1 195 ? 47.395 -6.347 -37.007 1.00 83.31 195 ARG A CA 1
ATOM 1486 C C . ARG A 1 195 ? 48.360 -5.406 -37.742 1.00 83.31 195 ARG A C 1
ATOM 1488 O O . ARG A 1 195 ? 48.520 -5.567 -38.953 1.00 83.31 195 ARG A O 1
ATOM 1495 N N . PRO A 1 196 ? 49.030 -4.474 -37.041 1.00 81.94 196 PRO A N 1
ATOM 1496 C CA . PRO A 1 196 ? 50.053 -3.651 -37.665 1.00 81.94 196 PRO A CA 1
ATOM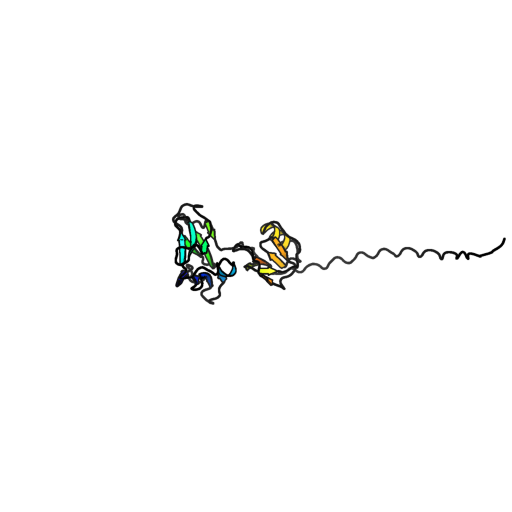 1497 C C . PRO A 1 196 ? 51.187 -4.528 -38.231 1.00 81.94 196 PRO A C 1
ATOM 1499 O O . PRO A 1 196 ? 51.459 -5.606 -37.682 1.00 81.94 196 PRO A O 1
ATOM 1502 N N . PRO A 1 197 ? 51.845 -4.088 -39.320 1.00 81.38 197 PRO A N 1
ATOM 1503 C CA . PRO A 1 197 ? 52.945 -4.824 -39.923 1.00 81.38 197 PRO A CA 1
ATOM 1504 C C . PRO A 1 197 ? 54.068 -5.052 -38.911 1.00 81.38 197 PRO A C 1
ATOM 1506 O O . PRO A 1 197 ? 54.381 -4.192 -38.086 1.00 81.38 197 PRO A O 1
ATOM 1509 N N . ARG A 1 198 ? 54.674 -6.241 -38.968 1.00 80.88 198 ARG A N 1
ATOM 1510 C CA . ARG A 1 198 ? 55.787 -6.608 -38.090 1.00 80.88 198 ARG A CA 1
ATOM 1511 C C . ARG A 1 198 ? 56.977 -5.683 -38.401 1.00 80.88 198 ARG A C 1
ATOM 1513 O O . ARG A 1 198 ? 57.324 -5.568 -39.577 1.00 80.88 198 ARG A O 1
ATOM 1520 N N . PRO A 1 199 ? 57.600 -5.035 -37.400 1.00 77.19 199 PRO A N 1
ATOM 1521 C CA . PRO A 1 199 ? 58.770 -4.203 -37.650 1.00 77.19 199 PRO A CA 1
ATOM 1522 C C . PRO A 1 199 ? 59.910 -5.048 -38.244 1.00 77.19 199 PRO A C 1
ATOM 1524 O O . PRO A 1 199 ? 60.023 -6.237 -37.914 1.00 77.19 199 PRO A O 1
ATOM 1527 N N . PRO A 1 200 ? 60.741 -4.465 -39.126 1.00 73.88 200 PRO A N 1
ATOM 1528 C CA . PRO A 1 200 ? 61.876 -5.167 -39.707 1.00 73.88 200 PRO A CA 1
ATOM 1529 C C . PRO A 1 200 ? 62.865 -5.584 -38.605 1.00 73.88 200 PRO A C 1
ATOM 1531 O O . PRO A 1 200 ? 63.004 -4.874 -37.605 1.00 73.88 200 PRO A O 1
ATOM 1534 N N . PRO A 1 201 ? 63.545 -6.736 -38.747 1.00 69.69 201 PRO A N 1
ATOM 1535 C CA . PRO A 1 201 ? 64.531 -7.181 -37.770 1.00 69.69 201 PRO A CA 1
ATOM 1536 C C . PRO A 1 201 ? 65.660 -6.147 -37.655 1.00 69.69 201 PRO A C 1
ATOM 1538 O O . PRO A 1 201 ? 66.344 -5.848 -38.631 1.00 69.69 201 PRO A O 1
ATOM 1541 N N . GLY A 1 202 ? 65.825 -5.580 -36.458 1.00 62.69 202 GLY A N 1
ATOM 1542 C CA . GLY A 1 202 ? 66.879 -4.615 -36.159 1.00 62.69 202 GLY A CA 1
ATOM 1543 C C . GLY A 1 202 ? 68.264 -5.260 -36.223 1.00 62.69 202 GLY A C 1
ATOM 1544 O O . GLY A 1 202 ? 68.473 -6.356 -35.700 1.00 62.69 202 GLY A O 1
ATOM 1545 N N . ALA A 1 203 ? 69.212 -4.572 -36.861 1.00 52.41 203 ALA A N 1
ATOM 1546 C CA . ALA A 1 203 ? 70.615 -4.958 -36.871 1.00 52.41 203 ALA A CA 1
ATOM 1547 C C . ALA A 1 203 ? 71.187 -4.891 -35.444 1.00 52.41 203 ALA A C 1
ATOM 1549 O O . ALA A 1 203 ? 71.152 -3.851 -34.789 1.00 52.41 203 ALA A O 1
ATOM 1550 N N . SER A 1 204 ? 71.710 -6.017 -34.964 1.00 51.56 204 SER A N 1
ATOM 1551 C CA . SER A 1 204 ? 72.443 -6.112 -33.703 1.00 51.56 204 SER A CA 1
ATOM 1552 C C . SER A 1 204 ? 73.763 -5.342 -33.818 1.00 51.56 204 SER A C 1
ATOM 1554 O O . SER A 1 204 ? 74.683 -5.787 -34.502 1.00 51.56 204 SER A O 1
ATOM 1556 N N . SER A 1 205 ? 73.883 -4.190 -33.154 1.00 52.25 205 SER A N 1
ATOM 1557 C CA . SER A 1 205 ? 75.184 -3.554 -32.938 1.00 52.25 205 SER A CA 1
ATOM 1558 C C . SER A 1 205 ? 75.892 -4.260 -31.778 1.00 52.25 205 SER A C 1
ATOM 1560 O O . SER A 1 205 ? 75.545 -4.059 -30.613 1.00 52.25 205 SER A O 1
ATOM 1562 N N . ARG A 1 206 ? 76.884 -5.102 -32.094 1.00 47.25 206 ARG A N 1
ATOM 1563 C CA . ARG A 1 206 ? 77.867 -5.599 -31.118 1.00 47.25 206 ARG A CA 1
ATOM 1564 C C . ARG A 1 206 ? 78.689 -4.419 -30.597 1.00 47.25 206 ARG A C 1
ATOM 1566 O O . ARG A 1 206 ? 79.397 -3.779 -31.369 1.00 47.25 206 ARG A O 1
ATOM 1573 N N . ALA A 1 207 ? 78.622 -4.162 -29.294 1.00 47.16 207 ALA A N 1
ATOM 1574 C CA . ALA A 1 207 ? 79.604 -3.337 -28.604 1.00 47.16 207 ALA A CA 1
ATOM 1575 C C . ALA A 1 207 ? 80.910 -4.140 -28.479 1.00 47.16 207 ALA A C 1
ATOM 1577 O O . ALA A 1 207 ? 80.937 -5.164 -27.799 1.00 47.16 207 ALA A O 1
ATOM 1578 N N . ASN A 1 208 ? 81.973 -3.696 -29.151 1.00 46.62 208 ASN A N 1
ATOM 1579 C CA . ASN A 1 208 ? 83.328 -4.168 -28.880 1.00 46.62 208 ASN A CA 1
ATOM 1580 C C . ASN A 1 208 ? 83.934 -3.300 -27.775 1.00 46.62 208 ASN A C 1
ATOM 1582 O O . ASN A 1 208 ? 84.139 -2.101 -27.944 1.00 46.62 208 ASN A O 1
ATOM 1586 N N . SER A 1 209 ? 84.220 -3.939 -26.650 1.00 53.34 209 SER A N 1
ATOM 1587 C CA . SER A 1 209 ? 85.133 -3.473 -25.615 1.00 53.34 209 SER A CA 1
ATOM 1588 C C . SER A 1 209 ? 86.575 -3.491 -26.129 1.00 53.34 209 SER A C 1
ATOM 1590 O O . SER A 1 209 ? 87.042 -4.537 -26.581 1.00 53.34 209 SER A O 1
ATOM 1592 N N . SER A 1 210 ? 87.305 -2.385 -25.985 1.00 50.56 210 SER A N 1
ATOM 1593 C CA . SER A 1 210 ? 88.771 -2.389 -26.015 1.00 50.56 210 SER A CA 1
ATOM 1594 C C . SER A 1 210 ? 89.344 -1.314 -25.089 1.00 50.56 210 SER A C 1
ATOM 1596 O O . SER A 1 210 ? 89.002 -0.139 -25.178 1.00 50.56 210 SER A O 1
ATOM 1598 N N . THR A 1 211 ? 90.192 -1.803 -24.192 1.00 46.06 211 THR A N 1
ATOM 1599 C CA . THR A 1 211 ? 91.053 -1.180 -23.179 1.00 46.06 211 THR A CA 1
ATOM 1600 C C . THR A 1 211 ? 92.253 -0.393 -23.738 1.00 46.06 211 THR A C 1
ATOM 1602 O O . THR A 1 211 ? 92.610 -0.580 -24.899 1.00 46.06 211 THR A O 1
ATOM 1605 N N . ALA A 1 212 ? 92.938 0.306 -22.810 1.00 43.66 212 ALA A N 1
ATOM 1606 C CA . ALA A 1 212 ? 94.293 0.904 -22.841 1.00 43.66 212 ALA A CA 1
ATOM 1607 C C . ALA A 1 212 ? 94.333 2.391 -23.265 1.00 43.66 212 ALA A C 1
ATOM 1609 O O . ALA A 1 212 ? 93.676 2.762 -24.228 1.00 43.66 212 ALA A O 1
ATOM 1610 N N . THR A 1 213 ? 95.052 3.315 -22.612 1.00 43.22 213 THR A N 1
ATOM 1611 C CA . THR A 1 213 ? 96.076 3.281 -21.542 1.00 43.22 213 THR A CA 1
ATOM 1612 C C . THR A 1 213 ? 96.029 4.621 -20.811 1.00 43.22 213 THR A C 1
ATOM 1614 O O . THR A 1 213 ? 95.672 5.613 -21.487 1.00 43.22 213 THR A O 1
#

Foldseek 3Di:
DQDKAAAPVNQKIWDCDQQRKTFIAGRVPRDTPDIDVLQVLADPPAHDPWDWDCDCQQKTFIAHDVRHTSDIPPCGNVDAADWDWHQHPVRKTFIAGPVRDTPDILDADDDPQWDWDWQKDAPDQFPDFDCADVVLVVVLVVDLQFFKAWGRRTTHSDDDHIDGNRDNDSHTTMTGGNDRDDDDDPPDPDPDPDDPDDDDDDDDDDDDDDDDD

Organism: NCBI:txid47775

pLDDT: mean 83.24, std 12.97, range [43.22, 96.94]